Protein AF-A0A0F2J5M8-F1 (afdb_monomer)

Structure (mmCIF, N/CA/C/O backbone):
data_AF-A0A0F2J5M8-F1
#
_entry.id   AF-A0A0F2J5M8-F1
#
loop_
_atom_site.group_PDB
_atom_site.id
_atom_site.type_symbol
_atom_site.label_atom_id
_atom_site.label_alt_id
_atom_site.label_comp_id
_atom_site.label_asym_id
_atom_site.label_entity_id
_atom_site.label_seq_id
_atom_site.pdbx_PDB_ins_code
_atom_site.Cartn_x
_atom_site.Cartn_y
_atom_site.Cartn_z
_atom_site.occupancy
_atom_site.B_iso_or_equiv
_atom_site.auth_seq_id
_atom_site.auth_comp_id
_atom_site.auth_asym_id
_atom_site.auth_atom_id
_atom_site.pdbx_PDB_model_num
ATOM 1 N N . MET A 1 1 ? -9.451 20.168 6.077 1.00 67.31 1 MET A N 1
ATOM 2 C CA . MET A 1 1 ? -8.572 18.988 6.225 1.00 67.31 1 MET A CA 1
ATOM 3 C C . MET A 1 1 ? -7.133 19.468 6.222 1.00 67.31 1 MET A C 1
ATOM 5 O O . MET A 1 1 ? -6.822 20.343 5.424 1.00 67.31 1 MET A O 1
ATOM 9 N N . THR A 1 2 ? -6.290 18.948 7.111 1.00 82.12 2 THR A N 1
ATOM 10 C CA . THR A 1 2 ? -4.858 19.278 7.144 1.00 82.12 2 THR A CA 1
ATOM 11 C C . THR A 1 2 ? -4.088 18.090 6.596 1.00 82.12 2 THR A C 1
ATOM 13 O O . THR A 1 2 ? -4.212 16.990 7.130 1.00 82.12 2 THR A O 1
ATOM 16 N N . TRP A 1 3 ? -3.323 18.3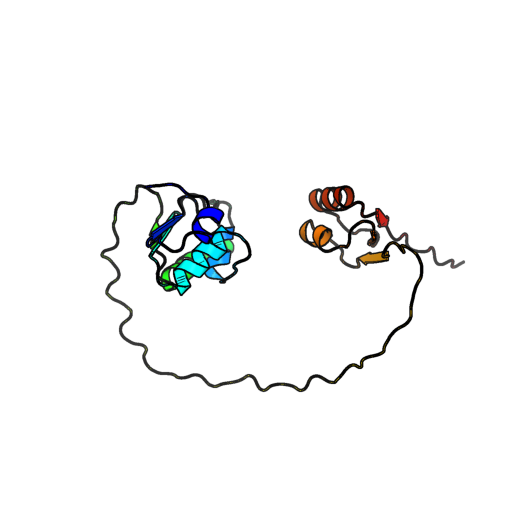05 5.530 1.00 86.19 3 TRP A N 1
ATOM 17 C CA . TRP A 1 3 ? -2.425 17.291 4.991 1.00 86.19 3 TRP A CA 1
ATOM 18 C C . TRP A 1 3 ? -1.176 17.220 5.860 1.00 86.19 3 TRP A C 1
ATOM 20 O O . TRP A 1 3 ? -0.586 18.253 6.169 1.00 86.19 3 TRP A O 1
ATOM 30 N N . ILE A 1 4 ? -0.805 16.011 6.262 1.00 90.38 4 ILE A N 1
ATOM 31 C CA . ILE A 1 4 ? 0.405 15.736 7.036 1.00 90.38 4 ILE A CA 1
ATOM 32 C C . ILE A 1 4 ? 1.149 14.575 6.391 1.00 90.38 4 ILE A C 1
ATOM 34 O O . ILE A 1 4 ? 0.545 13.749 5.699 1.00 90.38 4 ILE A O 1
ATOM 38 N N . SER A 1 5 ? 2.456 14.507 6.618 1.00 91.00 5 SER A N 1
ATOM 39 C CA . SER A 1 5 ? 3.244 13.348 6.199 1.00 91.00 5 SER A CA 1
ATOM 40 C C . SER A 1 5 ? 2.926 12.121 7.063 1.00 91.00 5 SER A C 1
ATOM 42 O O . SER A 1 5 ? 2.355 12.224 8.154 1.00 91.00 5 SER A O 1
ATOM 44 N N . ALA A 1 6 ? 3.302 10.931 6.592 1.00 90.06 6 ALA A N 1
ATOM 45 C CA . ALA A 1 6 ? 3.144 9.715 7.386 1.00 90.06 6 ALA A CA 1
ATOM 46 C C . ALA A 1 6 ? 4.028 9.763 8.645 1.00 90.06 6 ALA A C 1
ATOM 48 O O . ALA A 1 6 ? 3.619 9.320 9.712 1.00 90.06 6 ALA A O 1
ATOM 49 N N . GLU A 1 7 ? 5.214 10.354 8.545 1.00 92.44 7 GLU A N 1
ATOM 50 C CA . GLU A 1 7 ? 6.150 10.557 9.646 1.00 92.44 7 GLU A CA 1
ATOM 51 C C . GLU A 1 7 ? 5.554 11.481 10.717 1.00 92.44 7 GLU A C 1
ATOM 53 O O . GLU A 1 7 ? 5.600 11.168 11.907 1.00 92.44 7 GLU A O 1
ATOM 58 N N . GLU A 1 8 ? 4.918 12.579 10.307 1.00 91.06 8 GLU A N 1
ATOM 59 C CA . GLU A 1 8 ? 4.173 13.464 11.210 1.00 91.06 8 GLU A CA 1
ATOM 60 C C . GLU A 1 8 ? 2.974 12.747 11.842 1.00 91.06 8 GLU A C 1
ATOM 62 O O . GLU A 1 8 ? 2.712 12.891 13.036 1.00 91.06 8 GLU A O 1
ATOM 67 N N . ALA A 1 9 ? 2.264 11.918 11.076 1.00 90.69 9 ALA A N 1
ATOM 68 C CA . ALA A 1 9 ? 1.167 11.110 11.601 1.00 90.69 9 ALA A CA 1
ATOM 69 C C . ALA A 1 9 ? 1.635 10.053 12.620 1.00 90.69 9 ALA A C 1
ATOM 71 O O . ALA A 1 9 ? 0.847 9.644 13.473 1.00 90.69 9 ALA A O 1
ATOM 72 N N . LEU A 1 10 ? 2.900 9.612 12.568 1.00 91.06 10 LEU A N 1
ATOM 73 C CA . LEU A 1 10 ? 3.480 8.681 13.545 1.00 91.06 10 LEU A CA 1
ATOM 74 C C . LEU A 1 10 ? 3.900 9.352 14.849 1.00 91.06 10 LEU A C 1
ATOM 76 O O . LEU A 1 10 ? 3.858 8.695 15.898 1.00 91.06 10 LEU A O 1
ATOM 80 N N . THR A 1 11 ? 4.327 10.616 14.796 1.00 92.88 11 THR A N 1
ATOM 81 C CA . THR A 1 11 ? 4.674 11.391 15.998 1.00 92.88 11 THR A CA 1
ATOM 82 C C . THR A 1 11 ? 3.422 11.863 16.730 1.00 92.88 11 THR A C 1
ATOM 84 O O . THR A 1 11 ? 3.400 11.922 17.961 1.00 92.88 11 THR A O 1
ATOM 87 N N . ARG A 1 12 ? 2.348 12.123 15.984 1.00 88.31 12 ARG A N 1
ATOM 88 C CA . ARG A 1 12 ? 1.036 12.500 16.505 1.00 88.31 12 ARG A CA 1
ATOM 89 C C . ARG A 1 12 ? 0.208 11.278 16.895 1.00 88.31 12 ARG A C 1
ATOM 91 O O . ARG A 1 12 ? 0.118 10.302 16.159 1.00 88.31 12 ARG A O 1
ATOM 98 N N . ARG A 1 13 ? -0.450 11.328 18.055 1.00 83.38 13 ARG A N 1
ATOM 99 C CA . ARG A 1 13 ? -1.391 10.275 18.498 1.00 83.38 13 ARG A CA 1
ATOM 100 C C . ARG A 1 13 ? -2.850 10.725 18.515 1.00 83.38 13 ARG A C 1
ATOM 102 O O . ARG A 1 13 ? -3.731 9.886 18.668 1.00 83.38 13 ARG A O 1
ATOM 109 N N . ASP A 1 14 ? -3.093 12.017 18.325 1.00 89.12 14 ASP A N 1
ATOM 110 C CA . ASP A 1 14 ? -4.373 12.710 18.499 1.00 89.12 14 ASP A CA 1
ATOM 111 C C . ASP A 1 14 ? -5.328 12.614 17.297 1.00 89.12 14 ASP A C 1
ATOM 113 O O . ASP A 1 14 ? -6.484 13.021 17.395 1.00 89.12 14 ASP A O 1
ATOM 117 N N . TRP A 1 15 ? -4.882 12.068 16.165 1.00 91.12 15 TRP A N 1
ATOM 118 C CA . TRP A 1 15 ? -5.736 11.899 14.990 1.00 91.12 15 TRP A CA 1
ATOM 119 C C . TRP A 1 15 ? -6.744 10.754 15.178 1.00 91.12 15 TRP A C 1
ATOM 121 O O . TRP A 1 15 ? -6.405 9.706 15.723 1.00 91.12 15 TRP A O 1
ATOM 131 N N . GLN A 1 16 ? -7.977 10.959 14.701 1.00 90.81 16 GLN A N 1
ATOM 132 C CA . GLN A 1 16 ? -9.087 9.991 14.785 1.00 90.81 16 GLN A CA 1
ATOM 133 C C . GLN A 1 16 ? -9.391 9.309 13.447 1.00 90.81 16 GLN A C 1
ATOM 135 O O . GLN A 1 16 ? -9.785 8.143 13.412 1.00 90.81 16 GLN A O 1
ATOM 140 N N . THR A 1 17 ? -9.169 10.038 12.351 1.00 93.31 17 THR A N 1
ATOM 141 C CA . THR A 1 17 ? -9.422 9.577 10.987 1.00 93.31 17 THR A CA 1
ATOM 142 C C . THR A 1 17 ? -8.181 9.792 10.136 1.00 93.31 17 THR A C 1
ATOM 144 O O . THR A 1 17 ? -7.619 10.888 10.120 1.00 93.31 17 THR A O 1
ATOM 147 N N . LEU A 1 18 ? -7.770 8.748 9.424 1.00 94.31 18 LEU A N 1
ATOM 148 C CA . LEU A 1 18 ? -6.714 8.777 8.422 1.00 94.31 18 LEU A CA 1
ATOM 149 C C . LEU A 1 18 ? -7.343 8.619 7.041 1.00 94.31 18 LEU A C 1
ATOM 151 O O . LEU A 1 18 ? -8.022 7.630 6.789 1.00 94.31 18 LEU A O 1
ATOM 155 N N . ILE A 1 19 ? -7.069 9.553 6.136 1.00 93.88 19 ILE A N 1
ATOM 156 C CA . ILE A 1 19 ? -7.457 9.439 4.729 1.00 93.88 19 ILE A CA 1
ATOM 157 C C . ILE A 1 19 ? -6.174 9.302 3.920 1.00 93.88 19 ILE A C 1
ATOM 159 O O . ILE A 1 19 ? -5.345 10.212 3.920 1.00 93.88 19 ILE A O 1
ATOM 163 N N . LEU A 1 20 ? -6.000 8.165 3.245 1.00 93.12 20 LEU A N 1
ATOM 164 C CA . LEU A 1 20 ? -4.927 7.968 2.279 1.00 93.12 20 LEU A CA 1
ATOM 165 C C . LEU A 1 20 ? -5.472 8.262 0.871 1.00 93.12 20 LEU A C 1
ATOM 167 O O . LEU A 1 20 ? -6.154 7.407 0.299 1.00 93.12 20 LEU A O 1
ATOM 171 N N . PRO A 1 21 ? -5.169 9.441 0.295 1.00 89.00 21 PRO A N 1
ATOM 172 C CA . PRO A 1 21 ? -5.737 9.875 -0.983 1.00 89.00 21 PRO A CA 1
ATOM 173 C C . PRO A 1 21 ? -5.210 9.073 -2.176 1.00 89.00 21 PRO A C 1
ATOM 175 O O . PRO A 1 21 ? -5.824 9.061 -3.235 1.00 89.00 21 PRO A O 1
ATOM 178 N N . THR A 1 22 ? -4.060 8.416 -2.024 1.00 87.88 22 THR A N 1
ATOM 179 C CA . THR A 1 22 ? -3.437 7.611 -3.072 1.00 87.88 22 THR A CA 1
ATOM 180 C C . THR A 1 22 ? -2.922 6.304 -2.481 1.00 87.88 22 THR A C 1
ATOM 182 O O . THR A 1 22 ? -1.829 6.214 -1.918 1.00 87.88 22 THR A O 1
ATOM 185 N N . CYS A 1 23 ? -3.724 5.247 -2.597 1.00 90.69 23 CYS A N 1
ATOM 186 C CA . CYS A 1 23 ? -3.316 3.907 -2.201 1.00 90.69 23 CYS A CA 1
ATOM 187 C C . CYS A 1 23 ? -2.697 3.170 -3.392 1.00 90.69 23 CYS A C 1
ATOM 189 O O . CYS A 1 23 ? -3.393 2.757 -4.318 1.00 90.69 23 CYS A O 1
ATOM 191 N N . SER A 1 24 ? -1.377 2.977 -3.365 1.00 92.81 24 SER A N 1
ATOM 192 C CA . SER A 1 24 ? -0.718 2.107 -4.343 1.00 92.81 24 SER A CA 1
ATOM 193 C C . SER A 1 24 ? -1.023 0.633 -4.067 1.00 92.81 24 SER A C 1
ATOM 195 O O . SER A 1 24 ? -1.196 0.219 -2.917 1.00 92.81 24 SER A O 1
ATOM 197 N N . ALA A 1 25 ? -0.961 -0.194 -5.111 1.00 93.62 25 ALA A N 1
ATOM 198 C CA . ALA A 1 25 ? -1.069 -1.647 -5.001 1.00 93.62 25 ALA A CA 1
ATOM 199 C C . ALA A 1 25 ? -0.093 -2.246 -3.962 1.00 93.62 25 ALA A C 1
ATOM 201 O O . ALA A 1 25 ? -0.442 -3.161 -3.219 1.00 93.62 25 ALA A O 1
ATOM 202 N N . ASN A 1 26 ? 1.123 -1.703 -3.849 1.00 94.56 26 ASN A N 1
ATOM 203 C CA . ASN A 1 26 ? 2.104 -2.151 -2.857 1.00 94.56 26 ASN A CA 1
ATOM 204 C C . ASN A 1 26 ? 1.642 -1.883 -1.414 1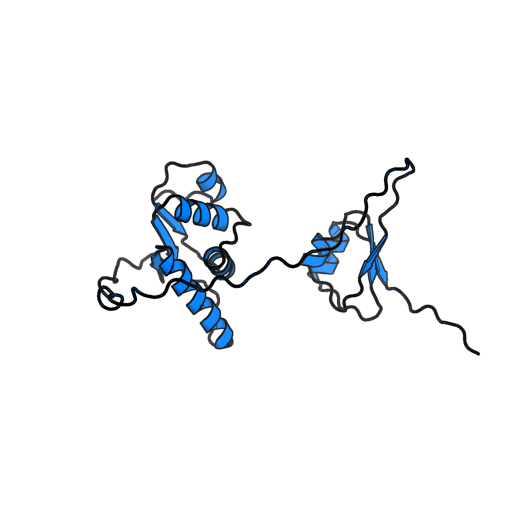.00 94.56 26 ASN A C 1
ATOM 206 O O . ASN A 1 26 ? 1.741 -2.768 -0.568 1.00 94.56 26 ASN A O 1
ATOM 210 N N . ILE A 1 27 ? 1.118 -0.685 -1.131 1.00 95.62 27 ILE A N 1
ATOM 211 C CA . ILE A 1 27 ? 0.582 -0.357 0.199 1.00 95.62 27 ILE A CA 1
ATOM 212 C C . ILE A 1 27 ? -0.638 -1.221 0.507 1.00 95.62 27 ILE A C 1
ATOM 214 O O . ILE A 1 27 ? -0.685 -1.819 1.578 1.00 95.62 27 ILE A O 1
ATOM 218 N N . LEU A 1 28 ? -1.567 -1.366 -0.441 1.00 96.69 28 LEU A N 1
ATOM 219 C CA . LEU A 1 28 ? -2.737 -2.230 -0.285 1.00 96.69 28 LEU A CA 1
ATOM 220 C C . LEU A 1 28 ? -2.339 -3.665 0.093 1.00 96.69 28 LEU A C 1
ATOM 222 O O . LEU A 1 28 ? -2.848 -4.207 1.072 1.00 96.69 28 LEU A O 1
ATOM 226 N N . ALA A 1 29 ? -1.394 -4.261 -0.640 1.00 97.06 29 ALA A N 1
ATOM 227 C CA . ALA A 1 29 ? -0.906 -5.606 -0.353 1.00 97.06 29 ALA A CA 1
ATOM 228 C C . ALA A 1 29 ? -0.267 -5.696 1.040 1.00 97.06 29 ALA A C 1
ATOM 230 O O . ALA A 1 29 ? -0.559 -6.618 1.797 1.00 97.06 29 ALA A O 1
ATOM 231 N N . LYS A 1 30 ? 0.574 -4.724 1.412 1.00 98.00 30 LYS A N 1
ATOM 232 C CA . LYS A 1 30 ? 1.218 -4.693 2.732 1.00 98.00 30 LYS A CA 1
ATOM 233 C C . LYS A 1 30 ? 0.202 -4.616 3.861 1.00 98.00 30 LYS A C 1
ATOM 235 O O . LYS A 1 30 ? 0.275 -5.418 4.785 1.00 98.00 30 LYS A O 1
ATOM 240 N N . VAL A 1 31 ? -0.777 -3.722 3.752 1.00 97.38 31 VAL A N 1
ATOM 241 C CA . VAL A 1 31 ? -1.848 -3.573 4.744 1.00 97.38 31 VAL A CA 1
ATOM 242 C C . VAL A 1 31 ? -2.674 -4.855 4.838 1.00 97.38 31 VAL A C 1
ATOM 244 O O . VAL A 1 31 ? -2.872 -5.369 5.936 1.00 97.38 31 VAL A O 1
ATOM 247 N N . ALA A 1 32 ? -3.076 -5.434 3.702 1.00 97.69 32 ALA A N 1
ATOM 248 C CA . ALA A 1 32 ? -3.814 -6.696 3.659 1.00 97.69 32 ALA A CA 1
ATOM 249 C C . ALA A 1 32 ? -3.030 -7.871 4.274 1.00 97.69 32 ALA A C 1
ATOM 251 O O . ALA A 1 32 ? -3.618 -8.822 4.787 1.00 97.69 32 ALA A O 1
ATOM 252 N N . LEU A 1 33 ? -1.700 -7.841 4.218 1.00 97.75 33 LEU A N 1
ATOM 253 C CA . LEU A 1 33 ? -0.823 -8.873 4.775 1.00 97.75 33 LEU A CA 1
ATOM 254 C C . LEU A 1 33 ? -0.313 -8.545 6.187 1.00 97.75 33 LEU A C 1
ATOM 256 O O . LEU A 1 33 ? 0.355 -9.381 6.787 1.00 97.75 33 LEU A O 1
ATOM 260 N N . GLY A 1 34 ? -0.628 -7.365 6.729 1.00 97.00 34 GLY A N 1
ATOM 261 C CA . GLY A 1 34 ? -0.150 -6.917 8.039 1.00 97.00 34 GLY A CA 1
ATOM 262 C C . GLY A 1 34 ? 1.333 -6.522 8.079 1.00 97.00 34 GLY A C 1
ATOM 263 O O . GLY A 1 34 ? 1.917 -6.474 9.159 1.00 97.00 34 GLY A O 1
ATOM 264 N N . ILE A 1 35 ? 1.951 -6.244 6.930 1.00 98.06 35 ILE A N 1
ATOM 265 C CA . ILE A 1 35 ? 3.353 -5.818 6.823 1.00 98.06 35 ILE A CA 1
ATOM 266 C C . ILE A 1 35 ? 3.450 -4.320 7.131 1.00 98.06 35 ILE A C 1
ATOM 268 O O . ILE A 1 35 ? 2.725 -3.524 6.538 1.00 98.06 35 ILE A O 1
ATOM 272 N N . ARG A 1 36 ? 4.367 -3.944 8.033 1.00 96.75 36 ARG A N 1
ATOM 273 C CA . ARG A 1 36 ? 4.563 -2.571 8.538 1.00 96.75 36 ARG A CA 1
ATOM 274 C C . ARG A 1 36 ? 6.018 -2.114 8.406 1.00 96.75 36 ARG A C 1
ATOM 276 O O . ARG A 1 36 ? 6.703 -1.847 9.384 1.00 96.75 36 ARG A O 1
ATOM 283 N N . ASP A 1 37 ? 6.529 -2.122 7.184 1.00 95.75 37 ASP A N 1
ATOM 284 C CA . ASP A 1 37 ? 7.945 -1.880 6.870 1.00 95.75 37 ASP A CA 1
ATOM 285 C C . ASP A 1 37 ? 8.220 -0.466 6.325 1.00 95.75 37 ASP A C 1
ATOM 287 O O . ASP A 1 37 ? 9.365 -0.121 6.042 1.00 95.75 37 ASP A O 1
ATOM 291 N N . ASN A 1 38 ? 7.183 0.357 6.149 1.00 95.00 38 ASN A N 1
ATOM 292 C CA . ASN A 1 38 ? 7.307 1.760 5.757 1.00 95.00 38 ASN A CA 1
ATOM 293 C C . ASN A 1 38 ? 6.330 2.660 6.536 1.00 95.00 38 ASN A C 1
ATOM 295 O O . ASN A 1 38 ? 5.335 2.149 7.063 1.00 95.00 38 ASN A O 1
ATOM 299 N N . PRO A 1 39 ? 6.561 3.988 6.573 1.00 95.69 39 PRO A N 1
ATOM 300 C CA . PRO A 1 39 ? 5.773 4.908 7.391 1.00 95.69 39 PRO A CA 1
ATOM 301 C C . PRO A 1 39 ? 4.264 4.803 7.156 1.00 95.69 39 PRO A C 1
ATOM 303 O O . PRO A 1 39 ? 3.506 4.694 8.110 1.00 95.69 39 PRO A O 1
ATOM 306 N N . ILE A 1 40 ? 3.818 4.736 5.898 1.00 96.00 40 ILE A N 1
ATOM 307 C CA . ILE A 1 40 ? 2.388 4.632 5.562 1.00 96.00 40 ILE A CA 1
ATOM 308 C C . ILE A 1 40 ? 1.784 3.336 6.118 1.00 96.00 40 ILE A C 1
ATOM 310 O O . ILE A 1 40 ? 0.752 3.366 6.784 1.00 96.00 40 ILE A O 1
ATOM 314 N N . SER A 1 41 ? 2.431 2.194 5.873 1.00 96.69 41 SER A N 1
ATOM 315 C CA . SER A 1 41 ? 1.958 0.891 6.359 1.00 96.69 41 SER A CA 1
ATOM 316 C C . SER A 1 41 ? 1.963 0.788 7.888 1.00 96.69 41 SER A C 1
ATOM 318 O O . SER A 1 41 ? 1.072 0.159 8.459 1.00 96.69 41 SER A O 1
ATOM 320 N N . GLU A 1 42 ? 2.905 1.457 8.558 1.00 96.94 42 GLU A N 1
ATOM 321 C CA . GLU A 1 42 ? 2.967 1.536 10.018 1.00 96.94 42 GLU A CA 1
ATOM 322 C C . GLU A 1 42 ? 1.860 2.436 10.585 1.00 96.94 42 GLU A C 1
ATOM 324 O O . GLU A 1 42 ? 1.181 2.025 11.524 1.00 96.94 42 GLU A O 1
ATOM 329 N N . VAL A 1 43 ? 1.596 3.611 9.993 1.00 96.50 43 VAL A N 1
ATOM 330 C CA . VAL A 1 43 ? 0.481 4.489 10.410 1.00 96.50 43 VAL A CA 1
ATOM 331 C C . VAL A 1 43 ? -0.854 3.764 10.272 1.00 96.50 43 VAL A C 1
ATOM 333 O O . VAL A 1 43 ? -1.657 3.771 11.204 1.00 96.50 43 VAL A O 1
ATOM 336 N N . ILE A 1 44 ? -1.084 3.104 9.133 1.00 96.69 44 ILE A N 1
ATOM 337 C CA . ILE A 1 44 ? -2.310 2.335 8.887 1.00 96.69 44 ILE A CA 1
ATOM 338 C C . ILE A 1 44 ? -2.408 1.184 9.887 1.00 96.69 44 ILE A C 1
ATOM 340 O O . ILE A 1 44 ? -3.425 1.035 10.558 1.00 96.69 44 ILE A O 1
ATOM 344 N N . GLY A 1 45 ? -1.339 0.397 10.038 1.00 96.56 45 GLY A N 1
ATOM 345 C CA . GLY A 1 45 ? -1.299 -0.719 10.977 1.00 96.56 45 GLY A CA 1
ATOM 346 C C . GLY A 1 45 ? -1.578 -0.287 12.417 1.00 96.56 45 GLY A C 1
ATOM 347 O O . GLY A 1 45 ? -2.323 -0.968 13.126 1.00 96.56 45 GLY A O 1
ATOM 348 N N . ARG A 1 46 ? -1.019 0.852 12.841 1.00 95.44 46 ARG A N 1
ATOM 349 C CA . ARG A 1 46 ? -1.290 1.464 14.143 1.00 95.44 46 ARG A CA 1
ATOM 350 C C . ARG A 1 46 ? -2.747 1.897 14.261 1.00 95.44 46 ARG A C 1
ATOM 352 O O . ARG A 1 46 ? -3.388 1.558 15.251 1.00 95.44 46 ARG A O 1
ATOM 359 N N . GLY A 1 47 ? -3.281 2.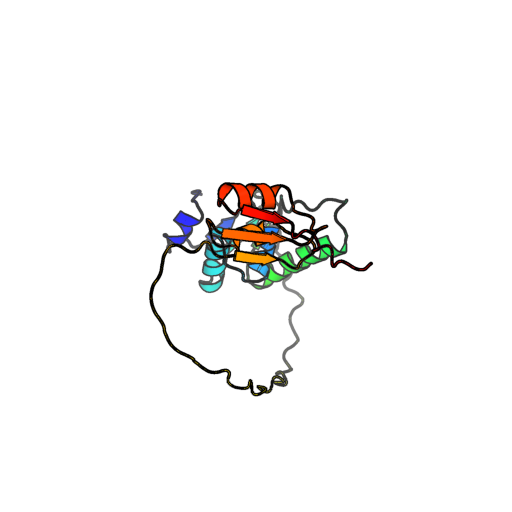574 13.246 1.00 96.00 47 GLY A N 1
ATOM 360 C CA . GLY A 1 47 ? -4.681 2.990 13.210 1.00 96.00 47 GLY A CA 1
ATOM 361 C C . GLY A 1 47 ? -5.649 1.819 13.362 1.00 96.00 47 GLY A C 1
ATOM 362 O O . GLY A 1 47 ? -6.558 1.904 14.179 1.00 96.00 47 GLY A O 1
ATOM 363 N N . ILE A 1 48 ? -5.397 0.697 12.676 1.00 96.12 48 ILE A N 1
ATOM 364 C CA . ILE A 1 48 ? -6.200 -0.529 12.817 1.00 96.12 48 ILE A CA 1
ATOM 365 C C . ILE A 1 48 ? -6.162 -1.023 14.269 1.00 96.12 48 ILE A C 1
ATOM 367 O O . ILE A 1 48 ? -7.203 -1.300 14.857 1.00 96.12 48 ILE A O 1
ATOM 371 N N . THR A 1 49 ? -4.971 -1.124 14.874 1.00 95.12 49 THR A N 1
ATOM 372 C CA . THR A 1 49 ? -4.830 -1.625 16.255 1.00 95.12 49 THR A CA 1
ATOM 373 C C . THR A 1 49 ? -5.414 -0.689 17.309 1.00 95.12 49 THR A C 1
ATOM 375 O O . THR A 1 49 ? -5.826 -1.152 18.367 1.00 95.12 49 THR A O 1
ATOM 378 N N . GLU A 1 50 ? -5.456 0.611 17.027 1.00 94.75 50 GLU A N 1
ATOM 379 C CA . GLU A 1 50 ? -6.034 1.636 17.901 1.00 94.75 50 GLU A CA 1
ATOM 380 C C . GLU A 1 50 ? -7.538 1.851 17.650 1.00 94.75 50 GLU A C 1
ATOM 382 O O . GLU A 1 50 ? -8.158 2.648 18.349 1.00 94.75 50 GLU A O 1
ATOM 387 N N . GLY A 1 51 ? -8.138 1.158 16.674 1.00 94.31 51 GLY A N 1
ATOM 388 C CA . GLY A 1 51 ? -9.555 1.310 16.325 1.00 94.31 51 GLY A CA 1
ATOM 389 C C . GLY A 1 51 ? -9.894 2.654 15.671 1.00 94.31 51 GLY A C 1
ATOM 390 O O . GLY A 1 51 ? -11.022 3.128 15.788 1.00 94.31 51 GLY A O 1
ATOM 391 N N . LYS A 1 52 ? -8.921 3.290 15.011 1.00 95.00 52 LYS A N 1
ATOM 392 C CA . LYS A 1 52 ? -9.098 4.569 14.312 1.00 95.00 52 LYS A CA 1
ATOM 393 C C . LYS A 1 52 ? -9.746 4.366 12.947 1.00 95.00 52 LYS A C 1
ATOM 395 O O . LYS A 1 52 ? -9.579 3.324 12.315 1.00 95.00 52 LYS A O 1
ATOM 400 N N . THR A 1 53 ? -10.450 5.390 12.470 1.00 96.31 53 THR A N 1
ATOM 401 C CA . THR A 1 53 ? -11.093 5.340 11.150 1.00 96.31 53 THR A CA 1
ATOM 402 C C . THR A 1 53 ? -10.034 5.496 10.065 1.00 96.31 53 THR A C 1
ATOM 404 O O . THR A 1 53 ? -9.204 6.402 10.132 1.00 96.31 53 THR A O 1
ATOM 407 N N . ILE A 1 54 ? -10.048 4.619 9.063 1.00 96.50 54 ILE A N 1
ATOM 408 C CA . ILE A 1 54 ? -9.094 4.651 7.952 1.00 96.50 54 ILE A CA 1
ATOM 409 C C . ILE A 1 54 ? -9.864 4.585 6.641 1.00 96.50 54 ILE A C 1
ATOM 411 O O . ILE A 1 54 ? -10.663 3.673 6.431 1.00 96.50 54 ILE A O 1
ATOM 415 N N . GLU A 1 55 ? -9.570 5.524 5.752 1.00 95.75 55 GLU A N 1
ATOM 416 C CA . GLU A 1 55 ? -10.089 5.581 4.393 1.00 95.75 55 GLU A CA 1
ATOM 417 C C . GLU A 1 55 ? -8.941 5.418 3.395 1.00 95.75 55 GLU A C 1
ATOM 419 O O . GLU A 1 55 ? -7.934 6.124 3.470 1.00 95.75 55 GLU A O 1
ATOM 424 N N . LEU A 1 56 ? -9.084 4.489 2.451 1.00 94.75 56 LEU A N 1
ATOM 425 C CA . LEU A 1 56 ? -8.140 4.268 1.360 1.00 94.75 56 LEU A CA 1
ATOM 426 C C . LEU A 1 56 ? -8.809 4.600 0.032 1.00 94.75 56 LEU A C 1
ATOM 428 O O . LEU A 1 56 ? -9.803 3.976 -0.337 1.00 94.75 56 LEU A O 1
ATOM 432 N N . VAL A 1 57 ? -8.222 5.526 -0.718 1.00 92.00 57 VAL A N 1
ATOM 433 C CA . VAL A 1 57 ? -8.652 5.838 -2.084 1.00 92.00 57 VAL A CA 1
ATOM 434 C C . VAL A 1 57 ? -7.830 5.014 -3.071 1.00 92.00 57 VAL A C 1
ATOM 436 O O . VAL A 1 57 ? -6.597 5.034 -3.049 1.00 92.00 57 VAL A O 1
ATOM 439 N N . THR A 1 58 ? -8.518 4.255 -3.922 1.00 89.06 58 THR A N 1
ATOM 440 C CA . THR A 1 58 ? -7.925 3.205 -4.774 1.00 89.06 58 THR A CA 1
ATOM 441 C C . THR A 1 58 ? -7.911 3.539 -6.264 1.00 89.06 58 THR A C 1
ATOM 443 O O . THR A 1 58 ? -7.652 2.665 -7.090 1.00 89.06 58 THR A O 1
ATOM 446 N N . GLU A 1 59 ? -8.104 4.812 -6.612 1.00 81.94 59 GLU A N 1
ATOM 447 C CA . GLU A 1 59 ? -8.114 5.315 -7.993 1.00 81.94 59 GLU A CA 1
ATOM 448 C C . GLU A 1 59 ? -6.893 4.847 -8.814 1.00 81.94 59 GLU A C 1
ATOM 450 O O . GLU A 1 59 ? -7.014 4.490 -9.985 1.00 81.94 59 GLU A O 1
ATOM 455 N N . TYR A 1 60 ? -5.716 4.754 -8.179 1.00 72.88 60 TYR A N 1
ATOM 456 C CA . TYR A 1 60 ? -4.441 4.444 -8.835 1.00 72.88 60 TYR A CA 1
ATOM 457 C C . TYR A 1 60 ? -3.806 3.127 -8.357 1.00 72.88 60 TYR A C 1
ATOM 459 O O . TYR A 1 60 ? -2.662 3.097 -7.900 1.00 72.88 60 TYR A O 1
ATOM 467 N N . LEU A 1 61 ? -4.508 1.998 -8.512 1.00 83.81 61 LEU A N 1
ATOM 468 C CA . LEU A 1 61 ? -3.899 0.670 -8.304 1.00 83.81 61 LEU A CA 1
ATOM 469 C C . LEU A 1 61 ? -2.986 0.220 -9.459 1.00 83.81 61 LEU A C 1
ATOM 471 O O . LEU A 1 61 ? -2.233 -0.741 -9.307 1.00 83.81 61 LEU A O 1
ATOM 475 N N . GLY A 1 62 ? -3.034 0.895 -10.614 1.00 83.56 62 GLY A N 1
ATOM 476 C CA . GLY A 1 62 ? -2.197 0.569 -11.777 1.00 83.56 62 GLY A CA 1
ATOM 477 C C . GLY A 1 62 ? -2.568 -0.746 -12.477 1.00 83.56 62 GLY A C 1
ATOM 478 O O . GLY A 1 62 ? -1.794 -1.258 -13.285 1.00 83.56 62 GLY A O 1
ATOM 479 N N . LEU A 1 63 ? -3.744 -1.306 -12.177 1.00 85.50 63 LEU A N 1
ATOM 480 C CA . LEU A 1 63 ? -4.274 -2.489 -12.850 1.00 85.50 63 LEU A CA 1
ATOM 481 C C . LEU A 1 63 ? -4.912 -2.065 -14.175 1.00 85.50 63 LEU A C 1
ATOM 483 O O . LEU A 1 63 ? -5.816 -1.233 -14.205 1.00 85.50 63 LEU A O 1
ATOM 487 N N . THR A 1 64 ? -4.449 -2.645 -15.279 1.00 88.06 64 THR A N 1
ATOM 488 C CA . THR A 1 64 ? -4.961 -2.346 -16.622 1.00 88.06 64 THR A CA 1
ATOM 489 C C . THR A 1 64 ? -5.698 -3.551 -17.196 1.00 88.06 64 THR A C 1
ATOM 491 O O . THR A 1 64 ? -5.647 -4.657 -16.657 1.00 88.06 64 THR A O 1
ATOM 494 N N . ARG A 1 65 ? -6.350 -3.374 -18.351 1.00 87.81 65 ARG A N 1
ATOM 495 C CA . ARG A 1 65 ? -6.954 -4.494 -19.096 1.00 87.81 65 ARG A CA 1
ATOM 496 C C . ARG A 1 65 ? -5.926 -5.531 -19.569 1.00 87.81 65 ARG A C 1
ATOM 498 O O . ARG A 1 65 ? -6.309 -6.660 -19.846 1.00 87.81 65 ARG A O 1
ATOM 505 N N . GLN A 1 66 ? -4.646 -5.160 -19.658 1.00 94.00 66 GLN A N 1
ATOM 506 C CA . GLN A 1 66 ? -3.557 -6.076 -20.016 1.00 94.00 66 GLN A CA 1
ATOM 507 C C . GLN A 1 66 ? -3.085 -6.913 -18.820 1.00 94.00 66 GLN A C 1
ATOM 509 O O . GLN A 1 66 ? -2.413 -7.926 -18.998 1.00 94.00 66 GLN A O 1
ATOM 514 N N . THR A 1 67 ? -3.421 -6.500 -17.596 1.00 92.44 67 THR A N 1
ATOM 515 C CA . THR A 1 67 ? -3.030 -7.213 -16.385 1.00 92.44 67 THR A CA 1
ATOM 516 C C . THR A 1 67 ? -3.729 -8.582 -16.327 1.00 92.44 67 THR A C 1
ATOM 518 O O . THR A 1 67 ? -4.963 -8.639 -16.428 1.00 92.44 67 THR A O 1
ATOM 521 N N . PRO A 1 68 ? -2.983 -9.691 -16.134 1.00 96.00 68 PRO A N 1
ATOM 522 C CA . PRO A 1 68 ? -3.561 -11.030 -16.048 1.00 96.00 68 PRO A CA 1
ATOM 523 C C . PRO A 1 68 ? -4.704 -11.108 -15.033 1.00 96.00 68 PRO A C 1
ATOM 525 O O . PRO A 1 68 ? -4.625 -10.496 -13.968 1.00 96.00 68 PRO A O 1
ATOM 528 N N . GLN A 1 69 ? -5.756 -11.872 -15.347 1.00 94.56 69 GLN A N 1
ATOM 529 C CA . GLN A 1 69 ? -6.950 -11.957 -14.496 1.00 94.56 69 GLN A CA 1
ATOM 530 C C . GLN A 1 69 ? -6.602 -12.406 -13.073 1.00 94.56 69 GLN A C 1
ATOM 532 O O . GLN A 1 69 ? -6.905 -11.686 -12.134 1.00 94.56 69 GLN A O 1
A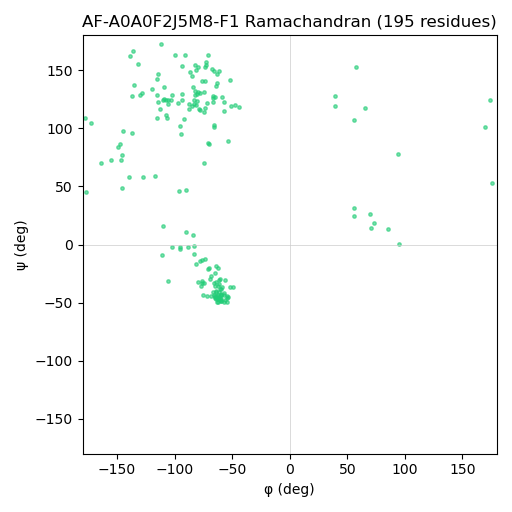TOM 537 N N . ALA A 1 70 ? -5.827 -13.485 -12.927 1.00 96.75 70 ALA A N 1
ATOM 538 C CA . ALA A 1 70 ? -5.396 -13.982 -11.618 1.00 96.75 70 ALA A CA 1
ATOM 539 C C . ALA A 1 70 ? -4.650 -12.929 -10.773 1.00 96.75 70 ALA A C 1
ATOM 541 O O . ALA A 1 70 ? -4.721 -12.937 -9.548 1.00 96.75 70 ALA A O 1
ATOM 542 N N . TYR A 1 71 ? -3.938 -12.000 -11.420 1.00 94.38 71 TYR A N 1
ATOM 543 C CA . TYR A 1 71 ? -3.260 -10.908 -10.723 1.00 94.38 71 TYR A CA 1
ATOM 544 C C . TYR A 1 71 ? -4.238 -9.811 -10.286 1.00 94.38 71 TYR A C 1
ATOM 546 O O . TYR A 1 71 ? -4.041 -9.205 -9.242 1.00 94.38 71 TYR A O 1
ATOM 554 N N . ARG A 1 72 ? -5.309 -9.559 -11.047 1.00 93.81 72 ARG A N 1
ATOM 555 C CA . ARG A 1 72 ? -6.390 -8.654 -10.625 1.00 93.81 72 ARG A CA 1
ATOM 556 C C . ARG A 1 72 ? -7.179 -9.247 -9.459 1.00 93.81 72 ARG A C 1
ATOM 558 O O . ARG A 1 72 ? -7.376 -8.549 -8.468 1.00 93.81 72 ARG A O 1
ATOM 565 N N . ASP A 1 73 ? -7.503 -10.537 -9.535 1.00 94.94 73 ASP A N 1
ATOM 566 C CA . ASP A 1 73 ? -8.211 -11.273 -8.480 1.00 94.94 73 ASP A CA 1
ATOM 567 C C . ASP A 1 73 ? -7.435 -11.233 -7.150 1.00 94.94 73 ASP A C 1
ATOM 569 O O . ASP A 1 73 ? -8.023 -11.096 -6.078 1.00 94.94 73 ASP A O 1
ATOM 573 N N . LEU A 1 74 ? -6.096 -11.276 -7.207 1.00 96.19 74 LEU A N 1
ATOM 574 C CA . LEU A 1 74 ? -5.235 -11.105 -6.033 1.00 96.19 74 LEU A CA 1
ATOM 575 C C . LEU A 1 74 ? -5.502 -9.775 -5.308 1.00 96.19 74 LEU A C 1
ATOM 577 O O . LEU A 1 74 ? -5.646 -9.754 -4.085 1.00 96.19 74 LEU A O 1
ATOM 581 N N . TYR A 1 75 ? -5.560 -8.666 -6.049 1.00 95.38 75 TYR A N 1
ATOM 582 C CA . TYR A 1 75 ? -5.791 -7.343 -5.466 1.00 95.38 75 TYR A CA 1
ATOM 583 C C . TYR A 1 75 ? -7.233 -7.135 -5.034 1.00 95.38 75 TYR A C 1
ATOM 585 O O . TYR A 1 75 ? -7.458 -6.488 -4.015 1.00 95.38 75 TYR A O 1
ATOM 593 N N . GLU A 1 76 ? -8.196 -7.717 -5.741 1.00 94.75 76 GLU A N 1
ATOM 594 C CA . GLU A 1 76 ? -9.583 -7.755 -5.283 1.00 94.75 76 GLU A CA 1
ATOM 595 C C . GLU A 1 76 ? -9.695 -8.482 -3.934 1.00 94.75 76 GLU A C 1
ATOM 597 O O . GLU A 1 76 ? -10.306 -7.966 -2.996 1.00 94.75 76 GLU A O 1
ATOM 602 N N . GLY A 1 77 ? -8.994 -9.609 -3.778 1.00 97.12 77 GLY A N 1
ATOM 603 C CA . GLY A 1 77 ? -8.871 -10.303 -2.496 1.00 97.12 77 GLY A CA 1
ATOM 604 C C . GLY A 1 77 ? -8.231 -9.437 -1.404 1.00 97.12 77 GLY A C 1
ATOM 605 O O . GLY A 1 77 ? -8.670 -9.467 -0.253 1.00 97.12 77 GLY A O 1
ATOM 606 N N . TYR A 1 78 ? -7.232 -8.614 -1.740 1.00 97.94 78 TYR A N 1
ATOM 607 C CA . TYR A 1 78 ? -6.660 -7.656 -0.789 1.00 97.94 78 TYR A CA 1
ATOM 608 C C . TYR A 1 78 ? -7.638 -6.551 -0.391 1.00 97.94 78 TYR A C 1
ATOM 610 O O . TYR A 1 78 ? -7.702 -6.235 0.795 1.00 97.94 78 TYR A O 1
ATOM 618 N N . LEU A 1 79 ? -8.417 -6.002 -1.329 1.00 96.12 79 LEU A N 1
ATOM 619 C CA . LEU A 1 79 ? -9.454 -5.004 -1.037 1.00 96.12 79 LEU A CA 1
ATOM 620 C C . LEU A 1 79 ? -10.497 -5.560 -0.064 1.00 96.12 79 LEU A C 1
ATOM 622 O O . LEU A 1 79 ? -10.772 -4.946 0.966 1.00 96.12 79 LEU A O 1
ATOM 626 N N . GLN A 1 80 ? -11.008 -6.761 -0.338 1.00 96.81 80 GLN A N 1
ATOM 627 C CA . GLN A 1 80 ? -11.955 -7.434 0.552 1.00 96.81 80 GLN A CA 1
ATOM 628 C C . GLN A 1 80 ? -11.342 -7.659 1.937 1.00 96.81 80 GLN A C 1
ATOM 630 O O . GLN A 1 80 ? -11.966 -7.383 2.959 1.00 96.81 80 GLN A O 1
ATOM 635 N N . LYS A 1 81 ? -10.082 -8.105 1.987 1.00 97.88 81 LYS A N 1
ATOM 636 C CA . LYS A 1 81 ? -9.383 -8.358 3.246 1.00 97.88 81 LYS A CA 1
ATOM 637 C C . LYS A 1 81 ? -9.213 -7.091 4.083 1.00 97.88 81 LYS A C 1
ATOM 639 O O . LYS A 1 81 ? -9.515 -7.128 5.273 1.00 97.88 81 LYS A O 1
ATOM 644 N N . VAL A 1 82 ? -8.794 -5.968 3.497 1.00 97.00 82 VAL A N 1
ATOM 645 C CA . VAL A 1 82 ? -8.666 -4.711 4.258 1.00 97.00 82 VAL A CA 1
ATOM 646 C C . VAL A 1 82 ? -10.017 -4.183 4.738 1.00 97.00 82 VAL A C 1
ATOM 648 O O . VAL A 1 82 ? -10.101 -3.676 5.854 1.00 97.00 82 VAL A O 1
ATOM 651 N N . GLN A 1 83 ? -11.095 -4.390 3.978 1.00 96.69 83 GLN A N 1
ATOM 652 C CA . GLN A 1 83 ? -12.452 -4.068 4.430 1.00 96.69 83 GLN A CA 1
ATOM 653 C C . GLN A 1 83 ? -12.860 -4.889 5.663 1.00 96.69 83 GLN A C 1
ATOM 655 O O . GLN A 1 83 ? -13.491 -4.347 6.568 1.00 96.69 83 GLN A O 1
ATOM 660 N N . THR A 1 84 ? -12.437 -6.159 5.776 1.00 97.00 84 THR A N 1
ATOM 661 C CA . THR A 1 84 ? -12.677 -6.953 7.003 1.00 97.00 84 THR A CA 1
ATOM 662 C C . THR A 1 84 ? -11.973 -6.396 8.244 1.00 97.00 84 THR A C 1
ATOM 664 O O . THR A 1 84 ? -12.374 -6.711 9.362 1.00 97.00 84 THR A O 1
ATOM 667 N N . TYR A 1 85 ? -10.958 -5.540 8.070 1.00 96.56 85 TYR A N 1
ATOM 668 C CA . TYR A 1 85 ? -10.295 -4.820 9.162 1.00 96.56 85 TYR A CA 1
ATOM 669 C C . TYR A 1 85 ? -11.034 -3.541 9.580 1.00 96.56 85 TYR A C 1
A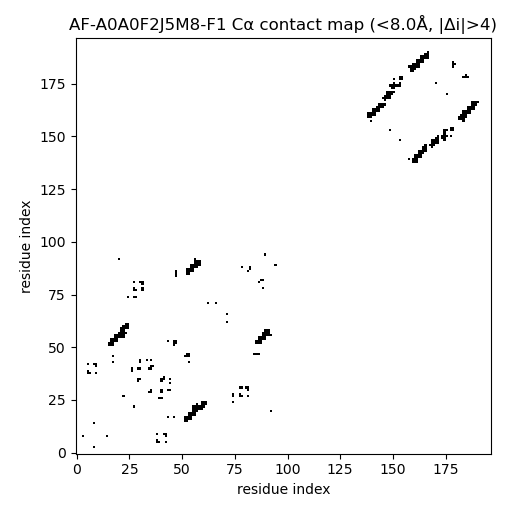TOM 671 O O . TYR A 1 85 ? -10.580 -2.857 10.492 1.00 96.56 85 TYR A O 1
ATOM 679 N N . GLY A 1 86 ? -12.152 -3.207 8.927 1.00 94.62 86 GLY A N 1
ATOM 680 C CA . GLY A 1 86 ? -12.893 -1.965 9.155 1.00 94.62 86 GLY A CA 1
ATOM 681 C C . GLY A 1 86 ? -12.366 -0.771 8.355 1.00 94.62 86 GLY A C 1
ATOM 682 O O . GLY A 1 86 ? -12.737 0.363 8.642 1.00 94.62 86 GLY A O 1
ATOM 683 N N . ILE A 1 87 ? -11.506 -1.007 7.359 1.00 96.50 87 ILE A N 1
ATOM 684 C CA . ILE A 1 87 ? -11.004 0.046 6.472 1.00 96.50 87 ILE A CA 1
ATOM 685 C C . ILE A 1 87 ? -12.054 0.369 5.406 1.00 96.50 87 ILE A C 1
ATOM 687 O O . ILE A 1 87 ? -12.554 -0.521 4.716 1.00 96.50 87 ILE A O 1
ATOM 691 N N . ILE A 1 88 ? -12.338 1.657 5.230 1.00 95.75 88 ILE A N 1
ATOM 692 C CA . ILE A 1 88 ? -13.233 2.163 4.193 1.00 95.75 88 ILE A CA 1
ATOM 693 C C . ILE A 1 88 ? -12.434 2.289 2.896 1.00 95.75 88 ILE A C 1
ATOM 695 O O . ILE A 1 88 ? -11.404 2.958 2.851 1.00 95.75 88 ILE A O 1
ATOM 699 N N . VAL A 1 89 ? -12.902 1.650 1.829 1.00 94.12 89 VAL A N 1
ATOM 700 C CA . VAL A 1 89 ? -12.282 1.730 0.501 1.00 94.12 89 VAL A CA 1
ATOM 701 C C . VAL A 1 89 ? -13.156 2.605 -0.388 1.00 94.12 89 VAL A C 1
ATOM 703 O O . VAL A 1 89 ? -14.335 2.305 -0.553 1.00 94.12 89 VAL A O 1
ATOM 706 N N . LYS A 1 90 ? -12.571 3.655 -0.966 1.00 91.25 90 LYS A N 1
ATOM 707 C CA . LYS A 1 90 ? -13.220 4.568 -1.915 1.00 91.25 90 LYS A CA 1
ATOM 708 C C . LYS A 1 90 ? -12.576 4.455 -3.293 1.00 91.25 90 LYS A C 1
ATOM 710 O O . LYS A 1 90 ? -11.368 4.201 -3.406 1.00 91.25 90 LYS A O 1
ATOM 715 N N . ALA A 1 91 ? -13.374 4.638 -4.343 1.00 85.12 91 ALA A N 1
ATOM 716 C CA . ALA A 1 91 ? -12.853 4.659 -5.707 1.00 85.12 91 ALA A CA 1
ATOM 717 C C . ALA A 1 91 ? -12.140 5.987 -5.995 1.00 85.12 91 ALA A C 1
ATOM 719 O O . ALA A 1 91 ? -11.034 5.977 -6.528 1.00 85.12 91 ALA A O 1
ATOM 720 N N . THR A 1 92 ? -12.734 7.105 -5.577 1.00 83.19 92 THR A N 1
ATOM 721 C CA . THR A 1 92 ? -12.219 8.469 -5.764 1.00 83.19 92 THR A CA 1
ATOM 722 C C . THR A 1 92 ? -12.365 9.285 -4.473 1.00 83.19 92 THR A C 1
ATOM 724 O O . THR A 1 92 ? -13.033 8.866 -3.527 1.00 83.19 92 THR A O 1
ATOM 727 N N . LEU A 1 93 ? -11.706 10.447 -4.396 1.00 75.81 93 LEU A N 1
ATOM 728 C CA . LEU A 1 93 ? -11.831 11.355 -3.244 1.00 75.81 93 LEU A CA 1
ATOM 729 C C . LEU A 1 93 ? -13.211 12.026 -3.158 1.00 75.81 93 LEU A C 1
ATOM 731 O O . LEU A 1 93 ? -13.680 12.285 -2.052 1.00 75.81 93 LEU A O 1
ATOM 735 N N . ASP A 1 94 ? -13.858 12.243 -4.305 1.00 73.31 94 ASP A N 1
ATOM 736 C CA . ASP A 1 94 ? -15.192 12.854 -4.424 1.00 73.31 94 ASP A CA 1
ATOM 737 C C . ASP A 1 94 ? -16.336 11.849 -4.224 1.00 73.31 94 ASP A C 1
ATOM 739 O O . ASP A 1 94 ? -17.502 12.164 -4.457 1.00 73.31 94 ASP A O 1
ATOM 743 N N . ASP A 1 95 ? -16.009 10.621 -3.817 1.00 67.12 95 ASP A N 1
ATOM 744 C CA . ASP A 1 95 ? -16.973 9.566 -3.521 1.00 67.12 95 ASP A CA 1
ATOM 745 C C . ASP A 1 95 ? -17.661 9.876 -2.172 1.00 67.12 95 ASP A C 1
ATOM 747 O O . ASP A 1 95 ? -17.404 9.262 -1.126 1.00 67.12 95 ASP A O 1
ATOM 751 N N . GLU A 1 96 ? -18.496 10.921 -2.166 1.00 53.69 96 GLU A N 1
ATOM 752 C CA . GLU A 1 96 ? -19.432 11.227 -1.090 1.00 53.69 96 GLU A CA 1
ATOM 753 C C . GLU A 1 96 ? -20.554 10.180 -1.098 1.00 53.69 96 GLU A C 1
ATOM 755 O O . GLU A 1 96 ? -21.617 10.361 -1.676 1.00 53.69 96 GLU A O 1
ATOM 760 N N . CYS A 1 97 ? -20.292 9.074 -0.403 1.00 38.97 97 CYS A N 1
ATOM 761 C CA . CYS A 1 97 ? -21.267 8.145 0.164 1.00 38.97 97 CYS A CA 1
ATOM 762 C C . CYS A 1 97 ? -22.297 7.519 -0.798 1.00 38.97 97 CYS A C 1
ATOM 764 O O . CYS A 1 97 ? -23.341 8.080 -1.121 1.00 38.97 97 CYS A O 1
ATOM 766 N N . SER A 1 98 ? -22.110 6.231 -1.085 1.00 38.16 98 SER A N 1
ATOM 767 C CA . SER A 1 98 ? -23.219 5.319 -1.383 1.00 38.16 98 SER A CA 1
ATOM 768 C C . SER A 1 98 ? -22.897 3.916 -0.876 1.00 38.16 98 SER A C 1
ATOM 770 O O . SER A 1 98 ? -22.625 3.010 -1.654 1.00 38.16 98 SER A O 1
ATOM 772 N N . THR A 1 99 ? -22.920 3.704 0.445 1.00 39.78 99 THR A N 1
ATOM 773 C CA . THR A 1 99 ? -22.918 2.325 0.973 1.00 39.78 99 THR A CA 1
ATOM 774 C C . THR A 1 99 ? -23.844 2.150 2.175 1.00 39.78 99 THR A C 1
ATOM 776 O O . THR A 1 99 ? -23.452 1.676 3.235 1.00 39.78 99 THR A O 1
ATOM 779 N N . GLU A 1 100 ? -25.127 2.454 1.974 1.00 38.09 100 GLU A N 1
ATOM 780 C CA . GLU A 1 100 ? -26.224 1.790 2.692 1.00 38.09 100 GLU A CA 1
ATOM 781 C C . GLU A 1 100 ? -26.708 0.542 1.930 1.00 38.09 100 GLU A C 1
ATOM 783 O O . GLU A 1 100 ? -27.896 0.339 1.735 1.00 38.09 100 GLU A O 1
ATOM 788 N N . MET A 1 101 ? -25.816 -0.334 1.466 1.00 40.03 101 MET A N 1
ATOM 789 C CA . MET A 1 101 ? -26.226 -1.645 0.947 1.00 40.03 101 MET A CA 1
ATOM 790 C C . MET A 1 101 ? -25.136 -2.667 1.234 1.00 40.03 101 MET A C 1
ATOM 792 O O . MET A 1 101 ? -24.245 -2.857 0.423 1.00 40.03 101 MET A O 1
ATOM 796 N N . ASN A 1 102 ? -25.181 -3.277 2.422 1.00 39.53 102 ASN A N 1
ATOM 797 C CA . ASN A 1 102 ? -24.815 -4.685 2.667 1.00 39.53 102 ASN A CA 1
ATOM 798 C C . ASN A 1 102 ? -25.056 -5.075 4.137 1.00 39.53 102 ASN A C 1
ATOM 800 O O . ASN A 1 102 ? -24.255 -5.747 4.782 1.00 39.53 102 ASN A O 1
ATOM 804 N N . LYS A 1 103 ? -26.217 -4.689 4.682 1.00 36.38 103 LYS A N 1
ATOM 805 C CA . LYS A 1 103 ? -26.709 -5.169 5.981 1.00 36.38 103 LYS A CA 1
ATOM 806 C C . LYS A 1 103 ? -27.677 -6.344 5.800 1.00 36.38 103 LYS A C 1
ATOM 808 O O . LYS A 1 103 ? -28.757 -6.351 6.368 1.00 36.38 103 LYS A O 1
ATOM 813 N N . ALA A 1 104 ? -27.326 -7.326 4.969 1.00 37.41 104 ALA A N 1
ATOM 814 C CA . ALA A 1 104 ? -28.110 -8.555 4.825 1.00 37.41 104 ALA A CA 1
ATOM 815 C C . ALA A 1 104 ? -27.308 -9.671 4.138 1.00 37.41 104 ALA A C 1
ATOM 817 O O . ALA A 1 104 ? -27.605 -9.998 2.996 1.00 37.41 104 ALA A O 1
ATOM 818 N N . LYS A 1 105 ? -26.288 -10.235 4.810 1.00 36.06 105 LYS A N 1
ATOM 819 C CA . LYS A 1 105 ? -25.832 -11.641 4.638 1.00 36.06 105 LYS A CA 1
ATOM 820 C C . LYS A 1 105 ? -24.583 -11.987 5.463 1.00 36.06 105 LYS A C 1
ATOM 822 O O . LYS A 1 105 ? -23.624 -12.525 4.938 1.00 36.06 105 LYS A O 1
ATOM 827 N N . VAL A 1 106 ? -24.587 -11.746 6.774 1.00 35.09 106 VAL A N 1
ATOM 828 C CA . VAL A 1 106 ? -23.724 -12.540 7.678 1.00 35.09 106 VAL A CA 1
ATOM 829 C C . VAL A 1 106 ? -24.412 -12.739 9.030 1.00 35.09 106 VAL A C 1
ATOM 831 O O . VAL A 1 106 ? -23.860 -12.498 10.095 1.00 35.09 106 VAL A O 1
ATOM 834 N N . ALA A 1 107 ? -25.674 -13.160 8.992 1.00 34.88 107 ALA A N 1
ATOM 835 C CA . ALA A 1 107 ? -26.212 -13.953 10.082 1.00 34.88 107 ALA A CA 1
ATOM 836 C C . ALA A 1 107 ? -26.019 -15.413 9.669 1.00 34.88 107 ALA A C 1
ATOM 838 O O . ALA A 1 107 ? -26.430 -15.787 8.572 1.00 34.88 107 ALA A O 1
ATOM 839 N N . ASN A 1 108 ? -25.439 -16.202 10.573 1.00 40.41 108 ASN A N 1
ATOM 840 C CA . ASN A 1 108 ? -25.332 -17.660 10.525 1.00 40.41 108 ASN A CA 1
ATOM 841 C C . ASN A 1 108 ? -24.038 -18.251 9.925 1.00 40.41 108 ASN A C 1
ATOM 843 O O . ASN A 1 108 ? -24.030 -18.776 8.818 1.00 40.41 108 ASN A O 1
ATOM 847 N N . LEU A 1 109 ? -22.963 -18.241 10.724 1.00 36.78 109 LEU A N 1
ATOM 848 C CA . LEU A 1 109 ? -22.157 -19.452 10.936 1.00 36.78 109 LEU A CA 1
ATOM 849 C C . LEU A 1 109 ? -21.420 -19.379 12.290 1.00 36.78 109 LEU A C 1
ATOM 851 O O . LEU A 1 109 ? -20.213 -19.182 12.369 1.00 36.78 109 LEU A O 1
ATOM 855 N N . ASN A 1 110 ? -22.167 -19.528 13.385 1.00 34.25 110 ASN A N 1
ATOM 856 C CA . ASN A 1 110 ? -21.591 -19.912 14.673 1.00 34.25 110 ASN A CA 1
ATOM 857 C C . ASN A 1 110 ? -21.712 -21.432 14.805 1.00 34.25 110 ASN A C 1
ATOM 859 O O . ASN A 1 110 ? -22.762 -21.901 15.224 1.00 34.25 110 ASN A O 1
ATOM 863 N N . GLN A 1 111 ? -20.662 -22.175 14.444 1.00 46.62 111 GLN A N 1
ATOM 864 C CA . GLN A 1 111 ? -20.214 -23.412 15.110 1.00 46.62 111 GLN A CA 1
ATOM 865 C C . GLN A 1 111 ? -19.142 -24.115 14.270 1.00 46.62 111 GLN A C 1
ATOM 867 O O . GLN A 1 111 ? -19.454 -24.824 13.322 1.00 46.62 111 GLN A O 1
ATOM 872 N N . ALA A 1 112 ? -17.880 -23.943 14.662 1.00 35.12 112 ALA A N 1
ATOM 873 C CA . ALA A 1 112 ? -16.900 -25.025 14.789 1.00 35.12 112 ALA A CA 1
ATOM 874 C C . ALA A 1 112 ? -15.588 -24.428 15.317 1.00 35.12 112 ALA A C 1
ATOM 876 O O . ALA A 1 112 ? -14.897 -23.682 14.627 1.00 35.12 112 ALA A O 1
ATOM 877 N N . ARG A 1 113 ? -15.253 -24.737 16.574 1.00 37.72 113 ARG A N 1
ATOM 878 C CA . ARG A 1 113 ? -13.897 -24.547 17.106 1.00 37.72 113 ARG A CA 1
ATOM 879 C C . ARG A 1 113 ? -12.935 -25.524 16.401 1.00 37.72 113 ARG A C 1
ATOM 881 O O . ARG A 1 113 ? -13.373 -26.597 15.989 1.00 37.72 113 ARG A O 1
ATOM 888 N N . PRO A 1 114 ? -11.647 -25.171 16.272 1.00 44.66 114 PRO A N 1
ATOM 889 C CA . PRO A 1 114 ? -10.701 -25.857 15.396 1.00 44.66 114 PRO A CA 1
ATOM 890 C C . PRO A 1 114 ? -10.114 -27.120 16.048 1.00 44.66 114 PRO A C 1
ATOM 892 O O . PRO A 1 114 ? -9.967 -27.153 17.274 1.00 44.66 114 PRO A O 1
ATOM 895 N N . PRO A 1 115 ? -9.661 -28.118 15.270 1.00 39.75 115 PRO A N 1
ATOM 896 C CA . PRO A 1 115 ? -8.625 -29.023 15.735 1.00 39.75 115 PRO A CA 1
ATOM 897 C C . PRO A 1 115 ? -7.262 -28.323 15.633 1.00 39.75 115 PRO A C 1
ATOM 899 O O . PRO A 1 115 ? -6.787 -27.995 14.547 1.00 39.75 115 PRO A O 1
ATOM 902 N N . ASN A 1 116 ? -6.637 -28.107 16.792 1.00 44.22 116 ASN A N 1
ATOM 903 C CA . ASN A 1 116 ? -5.195 -27.909 16.929 1.00 44.22 116 ASN A CA 1
ATOM 904 C C . ASN A 1 116 ? -4.453 -29.043 16.213 1.00 44.22 116 ASN A C 1
ATOM 906 O O . ASN A 1 116 ? -4.574 -30.190 16.630 1.00 44.22 116 ASN A O 1
ATOM 910 N N . LEU A 1 117 ? -3.648 -28.726 15.201 1.00 43.56 117 LEU A N 1
ATOM 911 C CA . LEU A 1 117 ? -2.684 -29.659 14.616 1.00 43.56 117 LEU A CA 1
ATOM 912 C C . LEU A 1 117 ? -1.437 -28.893 14.171 1.00 43.56 117 LEU A C 1
ATOM 914 O O . LEU A 1 117 ? -1.246 -28.638 12.992 1.00 43.56 117 LEU A O 1
ATOM 918 N N . TYR A 1 118 ? -0.590 -28.538 15.134 1.00 43.06 118 TYR A N 1
ATOM 919 C CA . TYR A 1 118 ? 0.858 -28.509 14.934 1.00 43.06 118 TYR A CA 1
ATOM 920 C C . TYR A 1 118 ? 1.523 -28.930 16.245 1.00 43.06 118 TYR A C 1
ATOM 922 O O . TYR A 1 118 ? 1.666 -28.145 17.180 1.00 43.06 118 TYR A O 1
ATOM 930 N N . GLU A 1 119 ? 1.885 -30.209 16.311 1.00 40.94 119 GLU A N 1
ATOM 931 C CA . GLU A 1 119 ? 2.855 -30.722 17.274 1.00 40.94 119 GLU A CA 1
ATOM 932 C C . GLU A 1 119 ? 4.233 -30.081 17.012 1.00 40.94 119 GLU A C 1
ATOM 934 O O . GLU A 1 119 ? 4.646 -29.958 15.851 1.00 40.94 119 GLU A O 1
ATOM 939 N N . PRO A 1 120 ? 4.985 -29.701 18.057 1.00 40.81 120 PRO A N 1
ATOM 940 C CA . PRO A 1 120 ? 6.366 -29.267 17.911 1.00 40.81 120 PRO A CA 1
ATOM 941 C C . PRO A 1 120 ? 7.266 -30.475 17.613 1.00 40.81 120 PRO A C 1
ATOM 943 O O . PRO A 1 120 ? 7.408 -31.379 18.435 1.00 40.81 120 PRO A O 1
ATOM 946 N N . ARG A 1 121 ? 7.918 -30.490 16.443 1.00 42.25 121 ARG A N 1
ATOM 947 C CA . ARG A 1 121 ? 9.025 -31.425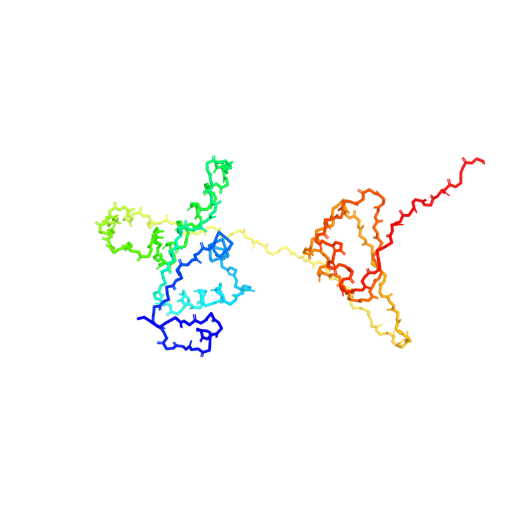 16.187 1.00 42.25 121 ARG A CA 1
ATOM 948 C C . ARG A 1 121 ? 10.298 -30.951 16.903 1.00 42.25 121 ARG A C 1
ATOM 950 O O . ARG A 1 121 ? 10.587 -29.754 16.877 1.00 42.25 121 ARG A O 1
ATOM 957 N N . PRO A 1 122 ? 11.091 -31.867 17.483 1.00 41.28 122 PRO A N 1
ATOM 958 C CA . PRO A 1 122 ? 12.362 -31.534 18.111 1.00 41.28 122 PRO A CA 1
ATOM 959 C C . PRO A 1 122 ? 13.412 -31.177 17.050 1.00 41.28 122 PRO A C 1
ATOM 961 O O . PRO A 1 122 ? 13.732 -31.977 16.171 1.00 41.28 122 PRO A O 1
ATOM 964 N N . VAL A 1 123 ? 13.956 -29.966 17.145 1.00 49.38 123 VAL A N 1
ATOM 965 C CA . VAL A 1 123 ? 15.178 -29.542 16.446 1.00 49.38 123 VAL A CA 1
ATOM 966 C C . VAL A 1 123 ? 16.400 -30.023 17.243 1.00 49.38 123 VAL A C 1
ATOM 968 O O . VAL A 1 123 ? 16.432 -29.819 18.458 1.00 49.38 123 VAL A O 1
ATOM 971 N N . PRO A 1 124 ? 17.407 -30.658 16.612 1.00 43.56 124 PRO A N 1
ATOM 972 C CA . PRO A 1 124 ? 18.636 -31.051 17.296 1.00 43.56 124 PRO A CA 1
ATOM 973 C C . PRO A 1 124 ? 19.531 -29.832 17.596 1.00 43.56 124 PRO A C 1
ATOM 975 O O . PRO A 1 124 ? 19.479 -28.836 16.868 1.00 43.56 124 PRO A O 1
ATOM 978 N N . PRO A 1 125 ? 20.373 -29.894 18.645 1.00 40.16 125 PRO A N 1
ATOM 979 C CA . PRO A 1 125 ? 21.219 -28.780 19.047 1.00 40.16 125 PRO A CA 1
ATOM 980 C C . PRO A 1 125 ? 22.489 -28.740 18.191 1.00 40.16 125 PRO A C 1
ATOM 982 O O . PRO A 1 125 ? 23.212 -29.731 18.114 1.00 40.16 125 PRO A O 1
ATOM 985 N N . PHE A 1 126 ? 22.804 -27.586 17.600 1.00 32.53 126 PHE A N 1
ATOM 986 C CA . PHE A 1 126 ? 24.143 -27.322 17.073 1.00 32.53 126 PHE A CA 1
ATOM 987 C C . PHE A 1 126 ? 24.865 -26.286 17.931 1.00 32.53 126 PHE A C 1
ATOM 989 O O . PHE A 1 126 ? 24.290 -25.314 18.419 1.00 32.53 126 PHE A O 1
ATOM 996 N N . GLN A 1 127 ? 26.122 -26.619 18.190 1.00 39.69 127 GLN A N 1
ATOM 997 C CA . GLN A 1 127 ? 26.934 -26.195 19.314 1.00 39.69 127 GLN A CA 1
ATOM 998 C C . GLN A 1 127 ? 27.548 -24.808 19.116 1.00 39.69 127 GLN A C 1
ATOM 1000 O O . GLN A 1 127 ? 27.884 -24.393 18.011 1.00 39.69 127 GLN A O 1
ATOM 1005 N N . LYS A 1 128 ? 27.752 -24.132 20.250 1.00 37.56 128 LYS A N 1
ATOM 1006 C CA . LYS A 1 128 ? 28.714 -23.041 20.413 1.00 37.56 128 LYS A CA 1
ATOM 1007 C C . LYS A 1 128 ? 30.131 -23.574 20.204 1.00 37.56 128 LYS A C 1
ATOM 1009 O O . LYS A 1 128 ? 30.504 -24.540 20.863 1.00 37.56 128 LYS A O 1
ATOM 1014 N N . THR A 1 129 ? 30.948 -22.835 19.465 1.00 31.27 129 THR A N 1
ATOM 1015 C CA . THR A 1 129 ? 32.397 -22.778 19.701 1.00 31.27 129 THR A CA 1
ATOM 1016 C C . THR A 1 129 ? 32.871 -21.333 19.642 1.00 31.27 129 THR A C 1
ATOM 1018 O O . THR A 1 129 ? 32.392 -20.537 18.838 1.00 31.27 129 THR A O 1
ATOM 1021 N N . ALA A 1 130 ? 33.742 -21.009 20.591 1.00 34.62 130 ALA A N 1
ATOM 1022 C CA . ALA A 1 130 ? 34.178 -19.680 20.982 1.00 34.62 130 ALA A CA 1
ATOM 1023 C C . ALA A 1 130 ? 35.460 -19.226 20.259 1.00 34.62 130 ALA A C 1
ATOM 1025 O O . ALA A 1 130 ? 36.284 -20.054 19.891 1.00 34.62 130 ALA A O 1
ATOM 1026 N N . ASN A 1 131 ? 35.582 -17.898 20.153 1.00 39.09 131 ASN A N 1
ATOM 1027 C CA . ASN A 1 131 ? 36.754 -17.006 20.198 1.00 39.09 131 ASN A CA 1
ATOM 1028 C C . ASN A 1 131 ? 38.101 -17.392 19.545 1.00 39.09 131 ASN A C 1
ATOM 1030 O O . ASN A 1 131 ? 38.749 -18.343 19.963 1.00 39.09 131 ASN A O 1
ATOM 1034 N N . SER A 1 132 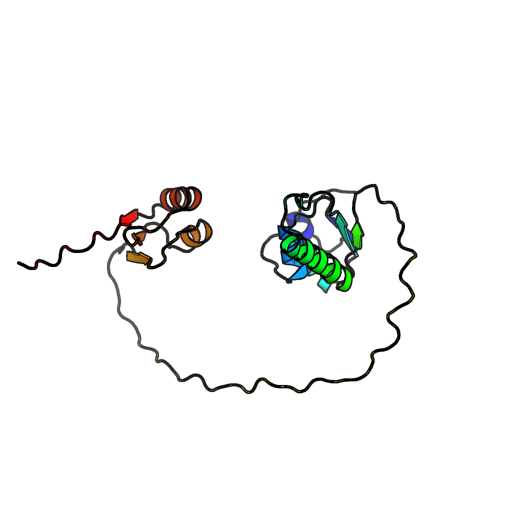? 38.610 -16.482 18.700 1.00 33.88 132 SER A N 1
ATOM 1035 C CA . SER A 1 132 ? 40.006 -15.974 18.655 1.00 33.88 132 SER A CA 1
ATOM 1036 C C . SER A 1 132 ? 40.038 -14.805 17.643 1.00 33.88 132 SER A C 1
ATOM 1038 O O . SER A 1 132 ? 39.588 -14.968 16.517 1.00 33.88 132 SER A O 1
ATOM 1040 N N . GLU A 1 133 ? 40.102 -13.553 18.104 1.00 35.62 133 GLU A N 1
ATOM 1041 C CA . GLU A 1 133 ? 41.282 -12.660 18.131 1.00 35.62 133 GLU A CA 1
ATOM 1042 C C . GLU A 1 133 ? 41.863 -12.223 16.765 1.00 35.62 133 GLU A C 1
ATOM 1044 O O . GLU A 1 133 ? 42.365 -13.028 15.995 1.00 35.62 133 GLU A O 1
ATOM 1049 N N . LEU A 1 134 ? 41.811 -10.893 16.557 1.00 45.94 134 LEU A N 1
ATOM 1050 C CA . LEU A 1 134 ? 42.690 -9.993 15.783 1.00 45.94 134 LEU A CA 1
ATOM 1051 C C . LEU A 1 134 ? 43.264 -10.472 14.432 1.00 45.94 134 LEU A C 1
ATOM 1053 O O . LEU A 1 134 ? 44.134 -11.332 14.412 1.00 45.94 134 LEU A O 1
ATOM 1057 N N . ASN A 1 135 ? 42.930 -9.764 13.333 1.00 31.14 135 ASN A N 1
ATOM 1058 C CA . ASN A 1 135 ? 43.905 -9.096 12.435 1.00 31.14 135 ASN A CA 1
ATOM 1059 C C . ASN A 1 135 ? 43.262 -8.473 11.166 1.00 31.14 135 ASN A C 1
ATOM 1061 O O . ASN A 1 135 ? 42.695 -9.198 10.361 1.00 31.14 135 ASN A O 1
ATOM 1065 N N . ALA A 1 136 ? 43.491 -7.160 10.962 1.00 37.75 136 ALA A N 1
ATOM 1066 C CA . ALA A 1 136 ? 43.393 -6.357 9.717 1.00 37.75 136 ALA A CA 1
ATOM 1067 C C . ALA A 1 136 ? 42.038 -6.319 8.948 1.00 37.75 136 ALA A C 1
ATOM 1069 O O . ALA A 1 136 ? 41.254 -7.254 9.031 1.00 37.75 136 ALA A O 1
ATOM 1070 N N . PRO A 1 137 ? 41.716 -5.245 8.185 1.00 40.06 137 PRO A N 1
ATOM 1071 C CA . PRO A 1 137 ? 40.443 -5.144 7.463 1.00 40.06 137 PRO A CA 1
ATOM 1072 C C . PRO A 1 137 ? 40.421 -6.129 6.284 1.00 40.06 137 PRO A C 1
ATOM 1074 O O . PRO A 1 137 ? 40.826 -5.810 5.165 1.00 40.06 137 PRO A O 1
ATOM 1077 N N . GLN A 1 138 ? 39.991 -7.359 6.550 1.00 45.50 138 GLN A N 1
ATOM 1078 C CA . GLN A 1 138 ? 39.733 -8.370 5.537 1.00 45.50 138 GLN A CA 1
ATOM 1079 C C . GLN A 1 138 ? 38.426 -8.005 4.833 1.00 45.50 138 GLN A C 1
ATOM 1081 O O . GLN A 1 138 ? 37.363 -7.998 5.446 1.00 45.50 138 GLN A O 1
ATOM 1086 N N . ARG A 1 139 ? 38.508 -7.662 3.545 1.00 56.12 139 ARG A N 1
ATOM 1087 C CA . ARG A 1 139 ? 37.323 -7.561 2.683 1.00 56.12 139 ARG A CA 1
ATOM 1088 C C . ARG A 1 139 ? 36.605 -8.910 2.710 1.00 56.12 139 ARG A C 1
ATOM 1090 O O . ARG A 1 139 ? 37.227 -9.917 2.379 1.00 56.12 139 ARG A O 1
ATOM 1097 N N . GLU A 1 140 ? 35.335 -8.931 3.098 1.00 69.31 140 GLU A N 1
ATOM 1098 C CA . GLU A 1 140 ? 34.548 -10.164 3.111 1.00 69.31 140 GLU A CA 1
ATOM 1099 C C . GLU A 1 140 ? 34.341 -10.664 1.673 1.00 69.31 140 GLU A C 1
ATOM 1101 O O . GLU A 1 140 ? 33.905 -9.926 0.783 1.00 69.31 140 GLU A O 1
ATOM 1106 N N . GLU A 1 141 ? 34.708 -11.922 1.429 1.00 76.38 141 GLU A N 1
ATOM 1107 C CA . GLU A 1 141 ? 34.529 -12.599 0.146 1.00 76.38 141 GLU A CA 1
ATOM 1108 C C . GLU A 1 141 ? 33.243 -13.431 0.190 1.00 76.38 141 GLU A C 1
ATOM 1110 O O . GLU A 1 141 ? 33.075 -14.307 1.037 1.00 76.38 141 GLU A O 1
ATOM 1115 N N . LEU A 1 142 ? 32.313 -13.152 -0.723 1.00 79.81 142 LEU A N 1
ATOM 1116 C CA . LEU A 1 142 ? 30.970 -13.726 -0.752 1.00 79.81 142 LEU A CA 1
ATOM 1117 C C . LEU A 1 142 ? 30.747 -14.484 -2.053 1.00 79.81 142 LEU A C 1
ATOM 1119 O O . LEU A 1 142 ? 31.008 -13.963 -3.136 1.00 79.81 142 LEU A O 1
ATOM 1123 N N . GLN A 1 143 ? 30.201 -15.694 -1.960 1.00 78.69 143 GLN A N 1
ATOM 1124 C CA . GLN A 1 143 ? 29.843 -16.505 -3.123 1.00 78.69 143 GLN A CA 1
ATOM 1125 C C . GLN A 1 143 ? 28.337 -16.460 -3.382 1.00 78.69 143 GLN A C 1
ATOM 1127 O O . GLN A 1 143 ? 27.522 -16.726 -2.496 1.00 78.69 143 GLN A O 1
ATOM 1132 N N . PHE A 1 144 ? 27.961 -16.155 -4.622 1.00 80.69 144 PHE A N 1
ATOM 1133 C CA . PHE A 1 144 ? 26.578 -16.108 -5.071 1.00 80.69 144 PHE A CA 1
ATOM 1134 C C . PHE A 1 144 ? 26.307 -17.176 -6.128 1.00 80.69 144 PHE A C 1
ATOM 1136 O O . PHE A 1 144 ? 26.716 -17.075 -7.283 1.00 80.69 144 PHE A O 1
ATOM 1143 N N . THR A 1 145 ? 25.546 -18.189 -5.724 1.00 75.06 145 THR A N 1
ATOM 1144 C CA . THR A 1 145 ? 25.283 -19.400 -6.516 1.00 75.06 145 THR A CA 1
ATOM 1145 C C . THR A 1 145 ? 23.986 -19.346 -7.329 1.00 75.06 145 THR A C 1
ATOM 1147 O O . THR A 1 145 ? 23.659 -20.292 -8.046 1.00 75.06 145 THR A O 1
ATOM 1150 N N . LYS A 1 146 ? 23.199 -18.265 -7.233 1.00 81.56 146 LYS A N 1
ATOM 1151 C CA . LYS A 1 146 ? 21.928 -18.150 -7.967 1.00 81.56 146 LYS A CA 1
ATOM 1152 C C . LYS A 1 146 ? 22.153 -17.586 -9.372 1.00 81.56 146 LYS A C 1
ATOM 1154 O O . LYS A 1 146 ? 22.999 -16.728 -9.600 1.00 81.56 146 LYS A O 1
ATOM 1159 N N . LYS A 1 147 ? 21.307 -18.019 -10.312 1.00 82.31 147 LYS A N 1
ATOM 1160 C CA . LYS A 1 147 ? 21.365 -17.625 -11.733 1.00 82.31 147 LYS A CA 1
ATOM 1161 C C . LYS A 1 147 ? 20.885 -16.198 -12.024 1.00 82.31 147 LYS A C 1
ATOM 1163 O O . LYS A 1 147 ? 21.087 -15.713 -13.131 1.00 82.31 147 LYS A O 1
ATOM 1168 N N . PHE A 1 148 ? 20.240 -15.533 -11.066 1.00 84.31 148 PHE A N 1
ATOM 1169 C CA . PHE A 1 148 ? 19.748 -14.166 -11.223 1.00 84.31 148 PHE A CA 1
ATOM 1170 C C . PHE A 1 148 ? 20.032 -13.339 -9.971 1.00 84.31 148 PHE A C 1
ATOM 1172 O O . PHE A 1 148 ? 19.662 -13.763 -8.874 1.00 84.31 148 PHE A O 1
ATOM 1179 N N . LEU A 1 149 ? 20.658 -12.174 -10.158 1.00 85.56 149 LEU A N 1
ATOM 1180 C CA . LEU A 1 149 ? 20.946 -11.191 -9.117 1.00 85.56 149 LEU A CA 1
ATOM 1181 C C . LEU A 1 149 ? 20.010 -9.982 -9.263 1.00 85.56 149 LEU A C 1
ATOM 1183 O O . LEU A 1 149 ? 20.143 -9.185 -10.197 1.00 85.56 149 LEU A O 1
ATOM 1187 N N . GLY A 1 150 ? 19.067 -9.860 -8.329 1.00 84.81 150 GLY A N 1
ATOM 1188 C CA . GLY A 1 150 ? 18.143 -8.729 -8.233 1.00 84.81 150 GLY A CA 1
ATOM 1189 C C . GLY A 1 150 ? 18.665 -7.595 -7.346 1.00 84.81 150 GLY A C 1
ATOM 1190 O O . GLY A 1 150 ? 19.551 -7.786 -6.515 1.00 84.81 150 GLY A O 1
ATOM 1191 N N . ASP A 1 151 ? 18.065 -6.415 -7.479 1.00 83.06 151 ASP A N 1
ATOM 1192 C CA . ASP A 1 151 ? 18.360 -5.206 -6.697 1.00 83.06 151 ASP A CA 1
ATOM 1193 C C . ASP A 1 151 ? 18.270 -5.460 -5.185 1.00 83.06 151 ASP A C 1
ATOM 1195 O O . ASP A 1 151 ? 19.192 -5.155 -4.432 1.00 83.06 151 ASP A O 1
ATOM 1199 N N . LYS A 1 152 ? 17.205 -6.137 -4.740 1.00 82.50 152 LYS A N 1
ATOM 1200 C CA . LYS A 1 152 ? 16.994 -6.469 -3.324 1.00 82.50 152 LYS A CA 1
ATOM 1201 C C . LYS A 1 152 ? 18.095 -7.357 -2.748 1.00 82.50 1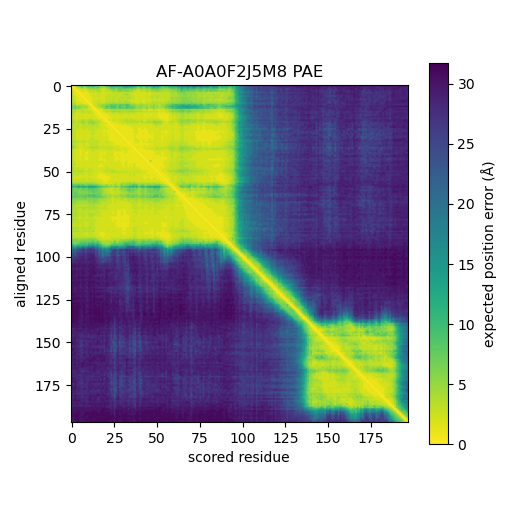52 LYS A C 1
ATOM 1203 O O . LYS A 1 152 ? 18.382 -7.279 -1.560 1.00 82.50 152 LYS A O 1
ATOM 1208 N N . GLN A 1 153 ? 18.703 -8.204 -3.579 1.00 80.88 153 GLN A N 1
ATOM 1209 C CA . GLN A 1 153 ? 19.815 -9.059 -3.161 1.00 80.88 153 GLN A CA 1
ATOM 1210 C C . GLN A 1 153 ? 21.112 -8.254 -3.060 1.00 80.88 153 GLN A C 1
ATOM 1212 O O . GLN A 1 153 ? 21.871 -8.477 -2.126 1.00 80.88 153 GLN A O 1
ATOM 1217 N N . ALA A 1 154 ? 21.318 -7.270 -3.943 1.00 81.38 154 ALA A N 1
ATOM 1218 C CA . ALA A 1 154 ? 22.467 -6.366 -3.889 1.00 81.38 154 ALA A CA 1
ATOM 1219 C C . ALA A 1 154 ? 22.518 -5.534 -2.589 1.00 81.38 154 ALA A C 1
ATOM 1221 O O . ALA A 1 154 ? 23.598 -5.289 -2.053 1.00 81.38 154 ALA A O 1
ATOM 1222 N N . TYR A 1 155 ? 21.360 -5.156 -2.034 1.00 82.12 155 TYR A N 1
ATOM 1223 C CA . TYR A 1 155 ? 21.273 -4.507 -0.715 1.00 82.12 155 TYR A CA 1
ATOM 1224 C C . TYR A 1 155 ? 21.578 -5.443 0.463 1.00 82.12 155 TYR A C 1
ATOM 1226 O O . TYR A 1 155 ? 21.922 -4.977 1.547 1.00 82.12 155 TYR A O 1
ATOM 1234 N N . GLY A 1 156 ? 21.468 -6.757 0.269 1.00 78.88 156 GLY A N 1
ATOM 1235 C CA . GLY A 1 156 ? 21.747 -7.742 1.312 1.00 78.88 156 GLY A CA 1
ATOM 1236 C C . GLY A 1 156 ? 23.235 -7.998 1.546 1.00 78.88 156 GLY A C 1
ATOM 1237 O O . GLY A 1 156 ? 23.577 -8.610 2.553 1.00 78.88 156 GLY A O 1
ATOM 1238 N N . PHE A 1 157 ? 24.114 -7.555 0.643 1.00 85.38 157 PHE A N 1
ATOM 1239 C CA . PHE A 1 157 ? 25.552 -7.755 0.801 1.00 85.38 157 PHE A CA 1
ATOM 1240 C C . PHE A 1 157 ? 26.186 -6.663 1.677 1.00 85.38 157 PHE A C 1
ATOM 1242 O O . PHE A 1 157 ? 25.759 -5.505 1.608 1.00 85.38 157 PHE A O 1
ATOM 1249 N N . PRO A 1 158 ? 27.199 -7.008 2.484 1.00 78.81 158 PRO A N 1
ATOM 1250 C CA . PRO A 1 158 ? 28.028 -6.040 3.185 1.00 78.81 158 PRO A CA 1
ATOM 1251 C C . PRO A 1 158 ? 28.784 -5.129 2.206 1.00 78.81 158 PRO A C 1
ATOM 1253 O O . PRO A 1 158 ? 29.083 -5.496 1.068 1.00 78.81 158 PRO A O 1
ATOM 1256 N N . GLU A 1 159 ? 29.035 -3.898 2.645 1.00 79.50 159 GLU A N 1
ATOM 1257 C CA . GLU A 1 159 ? 29.739 -2.876 1.861 1.00 79.50 159 GLU A CA 1
ATOM 1258 C C . GLU A 1 159 ? 31.235 -3.206 1.770 1.00 79.50 159 GLU A C 1
ATOM 1260 O O . GLU A 1 159 ? 31.750 -3.981 2.575 1.00 79.50 159 GLU A O 1
ATOM 1265 N N . ASP A 1 160 ? 31.921 -2.678 0.751 1.00 78.06 160 ASP A N 1
ATOM 1266 C CA . ASP A 1 160 ? 33.360 -2.914 0.508 1.00 78.06 160 ASP A CA 1
ATOM 1267 C C . ASP A 1 160 ? 33.766 -4.408 0.385 1.00 78.06 160 ASP A C 1
ATOM 1269 O O . ASP A 1 160 ? 34.920 -4.790 0.604 1.00 78.06 160 ASP A O 1
ATOM 1273 N N . SER A 1 161 ? 32.813 -5.265 0.011 1.00 79.62 161 SER A N 1
ATOM 1274 C CA . SER A 1 161 ? 32.985 -6.720 -0.092 1.00 79.62 161 SER A CA 1
ATOM 1275 C C . SER A 1 161 ? 33.226 -7.183 -1.532 1.00 79.62 161 SER A C 1
ATOM 1277 O O . SER A 1 161 ? 32.952 -6.461 -2.493 1.00 79.62 161 SER A O 1
ATOM 1279 N N . LYS A 1 162 ? 33.732 -8.407 -1.709 1.00 82.06 162 LYS A N 1
ATOM 1280 C CA . LYS A 1 162 ? 33.894 -9.038 -3.030 1.00 82.06 162 LYS A CA 1
ATOM 1281 C C . LYS A 1 162 ? 32.800 -10.069 -3.253 1.00 82.06 162 LYS A C 1
ATOM 1283 O O . LYS A 1 162 ? 32.657 -10.991 -2.460 1.00 82.06 162 LYS A O 1
ATOM 1288 N N . LEU A 1 163 ? 32.052 -9.938 -4.341 1.00 84.06 163 LEU A N 1
ATOM 1289 C CA . LEU A 1 163 ? 30.978 -10.848 -4.717 1.00 84.06 163 LEU A CA 1
ATOM 1290 C C . LEU A 1 163 ? 31.394 -11.699 -5.918 1.00 84.06 163 LEU A C 1
ATOM 1292 O O . LEU A 1 163 ? 31.492 -11.197 -7.038 1.00 84.06 163 LEU A O 1
ATOM 1296 N N . PHE A 1 164 ? 31.575 -12.996 -5.694 1.00 82.75 164 PHE A N 1
ATOM 1297 C CA . PHE A 1 164 ? 31.825 -13.985 -6.735 1.00 82.75 164 PHE A CA 1
ATOM 1298 C C . PHE A 1 164 ? 30.503 -14.523 -7.287 1.00 82.75 164 PHE A C 1
ATOM 1300 O O . PHE A 1 164 ? 29.690 -15.068 -6.542 1.00 82.75 164 PHE A O 1
ATOM 1307 N N . VAL A 1 165 ? 30.278 -14.369 -8.591 1.00 85.62 165 VAL A N 1
ATOM 1308 C CA . VAL A 1 165 ? 29.092 -14.875 -9.299 1.00 85.62 165 VAL A CA 1
ATOM 1309 C C . VAL A 1 165 ? 29.485 -15.933 -10.324 1.00 85.62 165 VAL A C 1
ATOM 1311 O O . VAL A 1 165 ? 30.493 -15.789 -11.016 1.00 85.62 165 VAL A O 1
ATOM 1314 N N . SER A 1 166 ? 28.662 -16.970 -10.471 1.00 80.81 166 SER A N 1
ATOM 1315 C CA . SER A 1 166 ? 28.853 -17.983 -11.513 1.00 80.81 166 SER A CA 1
ATOM 1316 C C . SER A 1 166 ? 28.741 -17.394 -12.925 1.00 80.81 166 SER A C 1
ATOM 1318 O O . SER A 1 166 ? 27.934 -16.494 -13.185 1.00 80.81 166 SER A O 1
ATOM 1320 N N . GLN A 1 167 ? 29.511 -17.938 -13.867 1.00 74.19 167 GLN A N 1
ATOM 1321 C CA . GLN A 1 167 ? 29.399 -17.587 -15.280 1.00 74.19 167 GLN A CA 1
ATOM 1322 C C . GLN A 1 167 ? 27.977 -17.882 -15.798 1.00 74.19 167 GLN A C 1
ATOM 1324 O O . GLN A 1 167 ? 27.444 -18.976 -15.627 1.00 74.19 167 GLN A O 1
ATOM 1329 N N . GLY A 1 168 ? 27.333 -16.880 -16.404 1.00 75.00 168 GLY A N 1
ATOM 1330 C CA . GLY A 1 168 ? 25.940 -16.969 -16.865 1.00 75.00 168 GLY A CA 1
ATOM 1331 C C . GLY A 1 168 ? 24.893 -16.441 -15.877 1.00 75.00 168 GLY A C 1
ATOM 1332 O O . GLY A 1 168 ? 23.704 -16.448 -16.199 1.00 75.00 168 GLY A O 1
ATOM 1333 N N . THR A 1 169 ? 25.301 -15.935 -14.708 1.00 82.19 169 THR A N 1
ATOM 1334 C CA . THR A 1 169 ? 24.386 -15.221 -13.811 1.00 82.19 169 THR A CA 1
ATOM 1335 C C . THR A 1 169 ? 23.920 -13.912 -14.446 1.00 82.19 169 THR A C 1
ATOM 1337 O O . THR A 1 169 ? 24.717 -13.034 -14.782 1.00 82.19 169 THR A O 1
ATOM 1340 N N . VAL A 1 170 ? 22.604 -13.762 -14.588 1.00 83.81 170 VAL A N 1
ATOM 1341 C CA . VAL A 1 170 ? 21.974 -12.543 -15.098 1.00 83.81 170 VAL A CA 1
ATOM 1342 C C . VAL A 1 170 ? 21.862 -11.535 -13.961 1.00 83.81 170 VAL A C 1
ATOM 1344 O O . VAL A 1 170 ? 21.219 -11.791 -12.947 1.00 83.81 170 VAL A O 1
ATOM 1347 N N . ILE A 1 171 ? 22.481 -10.372 -14.134 1.00 87.31 171 ILE A N 1
ATOM 1348 C CA . ILE A 1 171 ? 22.483 -9.296 -13.140 1.00 87.31 171 ILE A CA 1
ATOM 1349 C C . ILE A 1 171 ? 21.577 -8.181 -13.642 1.00 87.31 171 ILE A C 1
ATOM 1351 O O . ILE A 1 171 ? 21.787 -7.677 -14.748 1.00 87.31 171 ILE A O 1
ATOM 1355 N N . SER A 1 172 ? 20.578 -7.792 -12.846 1.00 89.25 172 SER A N 1
ATOM 1356 C CA . SER A 1 172 ? 19.688 -6.696 -13.231 1.00 89.25 172 SER A CA 1
ATOM 1357 C C . SER A 1 172 ? 20.451 -5.359 -13.299 1.00 89.25 172 SER A C 1
ATOM 1359 O O . SER A 1 172 ? 21.413 -5.167 -12.548 1.00 89.25 172 SER A O 1
ATOM 1361 N N . PRO A 1 173 ? 20.046 -4.412 -14.169 1.00 86.81 173 PRO A N 1
ATOM 1362 C CA . PRO A 1 173 ? 20.686 -3.096 -14.247 1.00 86.81 173 PRO A CA 1
ATOM 1363 C C . PRO A 1 173 ? 20.723 -2.383 -12.889 1.00 86.81 173 PRO A C 1
ATOM 1365 O O . PRO A 1 173 ? 21.781 -1.928 -12.466 1.00 86.81 173 PRO A O 1
ATOM 1368 N N . LEU A 1 174 ? 19.606 -2.416 -12.151 1.00 83.56 174 LEU A N 1
ATOM 1369 C CA . LEU A 1 174 ? 19.525 -1.829 -10.814 1.00 83.56 174 LEU A CA 1
ATOM 1370 C C . LEU A 1 174 ? 20.460 -2.526 -9.818 1.00 83.56 174 LEU A C 1
ATOM 1372 O O . LEU A 1 174 ? 21.124 -1.849 -9.045 1.00 83.56 174 LEU A O 1
ATOM 1376 N N . ALA A 1 175 ? 20.566 -3.860 -9.850 1.00 86.81 175 ALA A N 1
ATOM 1377 C CA . ALA A 1 175 ? 21.494 -4.581 -8.979 1.00 86.81 175 ALA A CA 1
ATOM 1378 C C . ALA A 1 175 ? 22.946 -4.173 -9.245 1.00 86.81 175 ALA A C 1
ATOM 1380 O O . ALA A 1 175 ? 23.713 -3.977 -8.307 1.00 86.81 175 ALA A O 1
ATOM 1381 N N . ARG A 1 176 ? 23.321 -4.005 -10.518 1.00 86.31 176 ARG A N 1
ATOM 1382 C CA . ARG A 1 176 ? 24.662 -3.554 -10.905 1.00 86.31 176 ARG A CA 1
ATOM 1383 C C . ARG A 1 176 ? 24.963 -2.155 -10.366 1.00 86.31 176 ARG A C 1
ATOM 1385 O O . ARG A 1 176 ? 26.055 -1.937 -9.841 1.00 86.31 176 ARG A O 1
ATOM 1392 N N . ASP A 1 177 ? 24.003 -1.242 -10.465 1.00 88.06 177 ASP A N 1
ATOM 1393 C CA . ASP A 1 177 ? 24.143 0.117 -9.943 1.00 88.06 177 ASP A CA 1
ATOM 1394 C C . ASP A 1 177 ? 24.261 0.111 -8.414 1.00 88.06 177 ASP A C 1
ATOM 1396 O O . ASP A 1 177 ? 25.164 0.743 -7.865 1.00 88.06 177 ASP A O 1
ATOM 1400 N N . THR A 1 178 ? 23.432 -0.676 -7.721 1.00 85.88 178 THR A N 1
ATOM 1401 C CA . THR A 1 178 ? 23.498 -0.841 -6.262 1.00 85.88 178 THR A CA 1
ATOM 1402 C C . THR A 1 178 ? 24.847 -1.403 -5.808 1.00 85.88 178 THR A C 1
ATOM 1404 O O . THR A 1 178 ? 25.443 -0.858 -4.880 1.00 85.88 178 THR A O 1
ATOM 1407 N N . LEU A 1 179 ? 25.374 -2.445 -6.465 1.00 86.81 179 LEU A N 1
ATOM 1408 C CA . LEU A 1 179 ? 26.694 -3.001 -6.138 1.00 86.81 179 LEU A CA 1
ATOM 1409 C C . LEU A 1 179 ? 27.803 -1.951 -6.297 1.00 86.81 179 LEU A C 1
ATOM 1411 O O . LEU A 1 179 ? 28.669 -1.825 -5.432 1.00 86.81 179 LEU A O 1
ATOM 1415 N N . LYS A 1 180 ? 27.745 -1.152 -7.371 1.00 86.00 180 LYS A N 1
ATOM 1416 C CA . LYS A 1 180 ? 28.722 -0.092 -7.647 1.00 86.00 180 LYS A CA 1
ATOM 1417 C C . LYS A 1 180 ? 28.672 1.028 -6.607 1.00 86.00 180 LYS A C 1
ATOM 1419 O O . LYS A 1 180 ? 29.722 1.470 -6.147 1.00 86.00 180 LYS A O 1
ATOM 1424 N N . VAL A 1 181 ? 27.473 1.472 -6.220 1.00 86.44 181 VAL A N 1
ATOM 1425 C CA . VAL A 1 181 ? 27.276 2.499 -5.180 1.00 86.44 181 VAL A CA 1
ATOM 1426 C C . VAL A 1 181 ? 27.842 2.033 -3.838 1.00 86.44 181 VAL A C 1
ATOM 1428 O O . VAL A 1 181 ? 28.467 2.819 -3.132 1.00 86.44 181 VAL A O 1
ATOM 1431 N N . ARG A 1 182 ? 27.684 0.746 -3.519 1.00 80.94 182 ARG A N 1
ATOM 1432 C CA . ARG A 1 182 ? 28.122 0.145 -2.250 1.00 80.94 182 ARG A CA 1
ATOM 1433 C C . ARG A 1 182 ? 29.553 -0.399 -2.272 1.00 80.94 182 ARG A C 1
ATOM 1435 O O . ARG A 1 182 ? 29.954 -1.091 -1.340 1.00 80.94 182 ARG A O 1
ATOM 1442 N N . ARG A 1 183 ? 30.316 -0.082 -3.328 1.00 83.12 183 ARG A N 1
ATOM 1443 C CA . ARG A 1 183 ? 31.722 -0.487 -3.520 1.00 83.12 183 ARG A CA 1
ATOM 1444 C C . ARG A 1 183 ? 31.940 -2.001 -3.446 1.00 83.12 183 ARG A C 1
ATOM 1446 O O . ARG A 1 183 ? 33.002 -2.464 -3.045 1.00 83.12 183 ARG A O 1
ATOM 1453 N N . ILE A 1 184 ? 30.937 -2.769 -3.861 1.00 84.94 184 ILE A N 1
ATOM 1454 C CA . ILE A 1 184 ? 31.024 -4.223 -3.913 1.00 84.94 184 ILE A CA 1
ATOM 1455 C C . ILE A 1 184 ? 31.676 -4.610 -5.241 1.00 84.94 184 ILE A C 1
ATOM 1457 O O . ILE A 1 184 ? 31.162 -4.304 -6.321 1.00 84.94 184 ILE A O 1
ATOM 1461 N N . GLU A 1 185 ? 32.822 -5.278 -5.166 1.00 80.75 185 GLU A N 1
ATOM 1462 C CA . GLU A 1 185 ? 33.563 -5.748 -6.335 1.00 80.75 185 GLU A CA 1
ATOM 1463 C C . GLU A 1 185 ? 32.914 -7.025 -6.876 1.00 80.75 185 GLU A C 1
ATOM 1465 O O . GLU A 1 185 ? 32.871 -8.048 -6.200 1.00 80.75 185 GLU A O 1
ATOM 1470 N N . LEU A 1 186 ? 32.404 -6.977 -8.107 1.00 80.62 186 LEU A N 1
ATOM 1471 C CA . LEU A 1 186 ? 31.820 -8.139 -8.772 1.00 80.62 186 LEU A CA 1
ATOM 1472 C C . LEU A 1 186 ? 32.910 -8.936 -9.504 1.00 80.62 186 LEU A C 1
ATOM 1474 O O . LEU A 1 186 ? 33.483 -8.454 -10.483 1.00 80.62 186 LEU A O 1
ATOM 1478 N N . CYS A 1 187 ? 33.141 -10.176 -9.086 1.00 79.00 187 CYS A N 1
ATOM 1479 C CA . CYS A 1 187 ? 34.040 -11.118 -9.741 1.00 79.00 187 CYS A CA 1
ATOM 1480 C C . CYS A 1 187 ? 33.225 -12.237 -10.397 1.00 79.00 187 CYS A C 1
ATOM 1482 O O . CYS A 1 187 ? 32.445 -12.914 -9.738 1.00 79.00 187 CYS A O 1
ATOM 1484 N N . VAL A 1 188 ? 33.398 -12.461 -11.699 1.00 78.06 188 VAL A N 1
ATOM 1485 C CA . VAL A 1 188 ? 32.832 -13.654 -12.344 1.00 78.06 188 VAL A CA 1
ATOM 1486 C C . VAL A 1 188 ? 33.798 -14.802 -12.101 1.00 78.06 188 VAL A C 1
ATOM 1488 O O . VAL A 1 188 ? 34.967 -14.713 -12.484 1.00 78.06 188 VAL A O 1
ATOM 1491 N N . GLU A 1 189 ? 33.321 -15.861 -11.456 1.00 68.94 189 GLU A N 1
ATOM 1492 C CA . GLU A 1 189 ? 34.074 -17.096 -11.306 1.00 68.94 189 GLU A CA 1
ATOM 1493 C C . GLU A 1 189 ? 34.248 -17.696 -12.707 1.00 68.94 189 GLU A C 1
ATOM 1495 O O . GLU A 1 189 ? 33.309 -18.230 -13.299 1.00 68.94 189 GLU A O 1
ATOM 1500 N N . LYS A 1 190 ? 35.439 -17.513 -13.293 1.00 56.44 190 LYS A N 1
ATOM 1501 C CA . LYS A 1 190 ? 35.844 -18.282 -14.468 1.00 56.44 190 LYS A CA 1
ATOM 1502 C C . LYS A 1 190 ? 35.948 -19.727 -14.009 1.00 56.44 190 LYS A C 1
ATOM 1504 O O . LYS A 1 190 ? 36.660 -19.986 -13.037 1.00 56.44 190 LYS A O 1
ATOM 1509 N N . GLU A 1 191 ? 35.266 -20.636 -14.704 1.00 49.19 191 GLU A N 1
ATOM 1510 C CA . GLU A 1 191 ? 35.563 -22.061 -14.596 1.00 49.19 191 GLU A CA 1
ATOM 1511 C C . GLU A 1 191 ? 37.084 -22.216 -14.631 1.00 49.19 191 GLU A C 1
ATOM 1513 O O . GLU A 1 191 ? 37.749 -21.783 -15.578 1.00 49.19 191 GLU A O 1
ATOM 1518 N N . LYS A 1 192 ? 37.651 -22.757 -13.548 1.00 42.56 192 LYS A N 1
ATOM 1519 C CA . LYS A 1 192 ? 39.008 -23.276 -13.604 1.00 42.56 192 LYS A CA 1
ATOM 1520 C C . LYS A 1 192 ? 38.986 -24.309 -14.718 1.00 42.56 192 LYS A C 1
ATOM 1522 O O . LYS A 1 192 ? 38.283 -25.309 -14.613 1.00 42.56 192 LYS A O 1
ATOM 1527 N N . GLU A 1 193 ? 39.733 -24.020 -15.774 1.00 41.84 193 GLU A N 1
ATOM 1528 C CA . GLU A 1 193 ? 40.190 -24.987 -16.760 1.00 41.84 193 GLU A CA 1
ATOM 1529 C C . GLU A 1 193 ? 40.894 -26.105 -15.974 1.0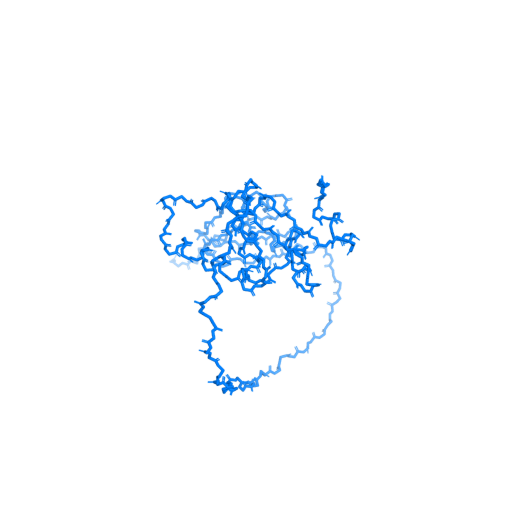0 41.84 193 GLU A C 1
ATOM 1531 O O . GLU A 1 193 ? 42.079 -26.031 -15.645 1.00 41.84 193 GLU A O 1
ATOM 1536 N N . GLU A 1 194 ? 40.126 -27.113 -15.559 1.00 39.22 194 GLU A N 1
ATOM 1537 C CA . GLU A 1 194 ? 40.669 -28.380 -15.105 1.00 39.22 194 GLU A CA 1
ATOM 1538 C C . GLU A 1 194 ? 41.331 -29.007 -16.325 1.00 39.22 194 GLU A C 1
ATOM 1540 O O . GLU A 1 194 ? 40.681 -29.519 -17.239 1.00 39.22 194 GLU A O 1
ATOM 1545 N N . GLY A 1 195 ? 42.658 -28.903 -16.343 1.00 47.66 195 GLY A N 1
ATOM 1546 C CA . GLY A 1 195 ? 43.507 -29.587 -17.291 1.00 47.66 195 GLY A CA 1
ATOM 1547 C C . GLY A 1 195 ? 43.124 -31.059 -17.385 1.00 47.66 195 GLY A C 1
ATOM 1548 O O . GLY A 1 195 ? 43.211 -31.821 -16.421 1.00 47.66 195 GLY A O 1
ATOM 1549 N N . ARG A 1 196 ? 42.741 -31.468 -18.591 1.00 42.28 196 ARG A N 1
ATOM 1550 C CA . ARG A 1 196 ? 42.792 -32.864 -19.004 1.00 42.28 196 ARG A CA 1
ATOM 1551 C C . ARG A 1 196 ? 43.049 -32.952 -20.503 1.00 42.28 196 ARG A C 1
ATOM 1553 O O . ARG A 1 196 ? 42.121 -33.110 -21.292 1.00 42.28 196 ARG A O 1
ATOM 1560 N N . ARG A 1 197 ? 44.328 -32.880 -20.870 1.00 38.19 197 ARG A N 1
ATOM 1561 C CA . ARG A 1 197 ? 45.035 -33.896 -21.667 1.00 38.19 197 ARG A CA 1
ATOM 1562 C C . ARG A 1 197 ? 46.517 -33.574 -21.760 1.00 38.19 197 ARG A C 1
ATOM 1564 O O . ARG A 1 197 ? 46.839 -32.388 -21.967 1.00 38.19 197 ARG A O 1
#

Sequence (197 aa):
MTWISAEEALTRRDWQTLILPTCSANILAKVALGIRDNPISEVIGRGITEGKTIELVTEYLGLTRQTPQAYRDLYEGYLQKVQTYGIIVKATLDDECSTEMNKAKVANLNQARPPNLYEPRPVPPFQKTANSELNAPQREELQFTKKFLGDKQAYGFPEDSKLFVSQGTVISPLARDTLKVRRIELCVEKEKEEGRR

pLDDT: mean 75.92, std 22.32, range [31.14, 98.06]

Mean predicted aligned error: 19.17 Å

Solvent-accessible surface area (backbone atoms only — not comparable to full-atom values): 12570 Å² total; per-residue (Å²): 138,83,91,73,53,47,66,56,53,62,75,48,80,84,75,60,68,46,76,40,82,74,34,40,51,69,54,48,48,28,54,48,70,70,45,60,88,47,55,61,34,36,43,50,53,48,31,55,78,72,71,38,48,38,36,38,15,46,71,61,47,82,79,51,94,83,51,56,65,74,62,52,53,52,50,52,53,27,54,56,49,35,40,76,68,66,38,46,78,35,62,46,92,84,65,80,79,89,76,96,76,80,93,80,85,86,81,86,84,90,82,81,85,80,83,88,83,78,82,86,77,88,77,82,91,80,81,89,81,81,90,83,84,88,83,78,95,72,63,53,78,42,82,42,89,61,62,61,44,47,46,75,57,40,71,70,54,70,67,59,16,38,41,35,32,50,76,83,45,47,67,38,72,62,14,52,52,47,24,57,76,43,52,33,45,80,41,70,48,69,78,77,81,75,84,83,131

Nearest PDB structures (foldseek):
  1sbz-assembly1_D  TM=8.314E-01  e=1.292E-03  Escherichia coli O157:H7
  1sbz-assembly1_A  TM=8.301E-01  e=1.984E-03  Escherichia coli O157:H7
  7km2-assembly1_F  TM=8.339E-01  e=2.109E-03  Chlamydia trachomatis D/UW-3/CX
  6qll-assembly1_A  TM=8.734E-01  e=2.242E-03  Pseudomonas aeruginosa
  4mwg-assembly1_A  TM=7.592E-01  e=8.622E-03  Paraburkholderia xenovorans LB400

Secondary structure (DSSP, 8-state):
-----HHHHHH-----EEEES---HHHHHHHHHT---SHHHHHHHHHHHTT-EEEEE-TT----TTS-HHHHHHHHHHHHHHHHTT-EEESSTT---------SS-------------PPPPPPP-------------PPEEEE--SEE-HHHHTTSPTT-EEEEETT-EE-HHHHHHHHHTTPEEEEE--------

Foldseek 3Di:
DDDDDLVVLVVDPPDQEEEDQEDELVLLVCCLVLNDPDSSSVSSSVCLVVVGAYEYAHLPNVDDPPHDPVVVVVSVVSVVSNVVSVYHYHPHPPPPDDPPPDPPPPDDDPDDDDDDDDDDDDDDDDDDDDDDDDDDDDAAEEEDEDQEADLVNLVVDQALHEYEYEPNRHYDPNSVVSCVVRNYHYHYPDPPPPDDD

Radius of gyration: 25.31 Å; Cα contacts (8 Å, |Δi|>4): 219; chains: 1; bounding box: 73×53×43 Å